Protein AF-A0A346P9I9-F1 (afdb_monomer_lite)

Radius of gyration: 22.15 Å; chains: 1; bounding box: 61×41×58 Å

Structure (mmCIF, N/CA/C/O backbone):
data_AF-A0A346P9I9-F1
#
_entry.id   AF-A0A346P9I9-F1
#
loop_
_atom_site.group_PDB
_atom_site.id
_atom_site.type_symbol
_atom_site.label_atom_id
_atom_site.label_alt_id
_atom_site.label_comp_id
_atom_site.label_asym_id
_atom_site.label_entity_id
_atom_site.label_seq_id
_atom_site.pdbx_PDB_ins_code
_atom_site.Cartn_x
_atom_site.Cartn_y
_atom_site.Cartn_z
_atom_site.occupancy
_atom_site.B_iso_or_equiv
_atom_site.auth_seq_id
_atom_site.auth_comp_id
_atom_site.auth_asym_id
_atom_site.auth_atom_id
_atom_site.pdbx_PDB_model_num
ATOM 1 N N . MET A 1 1 ? -14.472 14.659 -18.307 1.00 37.75 1 MET A N 1
ATOM 2 C CA . MET A 1 1 ? -13.579 13.753 -17.566 1.00 37.75 1 MET A CA 1
ATOM 3 C C . MET A 1 1 ? -12.983 12.829 -18.606 1.00 37.75 1 MET A C 1
ATOM 5 O O . MET A 1 1 ? -13.751 12.254 -19.368 1.00 37.75 1 MET A O 1
ATOM 9 N N . SER A 1 2 ? -11.662 12.834 -18.764 1.00 41.06 2 SER A N 1
ATOM 10 C CA . SER A 1 2 ? -10.980 11.912 -19.677 1.00 41.06 2 SER A CA 1
ATOM 11 C C . SER A 1 2 ? -11.145 10.500 -19.122 1.00 41.06 2 SER A C 1
ATOM 13 O O . SER A 1 2 ? -11.047 10.337 -17.909 1.00 41.06 2 SER A O 1
ATOM 15 N N . GLN A 1 3 ? -11.448 9.513 -19.968 1.00 47.84 3 GLN A N 1
ATOM 16 C CA . GLN A 1 3 ? -11.414 8.117 -19.529 1.00 47.84 3 GLN A CA 1
ATOM 17 C C . GLN A 1 3 ? -10.015 7.809 -18.969 1.00 47.84 3 GLN A C 1
ATOM 19 O O . GLN A 1 3 ? -9.039 8.320 -19.538 1.00 47.84 3 GLN A O 1
ATOM 24 N N . PRO A 1 4 ? -9.909 7.036 -17.873 1.00 58.69 4 PRO A N 1
ATOM 25 C CA . PRO A 1 4 ? -8.618 6.529 -17.432 1.00 58.69 4 PRO A CA 1
ATOM 26 C C . PRO A 1 4 ? -7.942 5.791 -18.602 1.00 58.69 4 PRO A C 1
ATOM 28 O O . PRO A 1 4 ? -8.634 5.226 -19.459 1.00 58.69 4 PRO A O 1
ATOM 31 N N . PRO A 1 5 ? -6.609 5.894 -18.733 1.00 69.62 5 PRO A N 1
ATOM 32 C CA . PRO A 1 5 ? -5.894 5.217 -19.803 1.00 69.62 5 PRO A CA 1
ATOM 33 C C . PRO A 1 5 ? -6.099 3.704 -19.675 1.00 69.62 5 PRO A C 1
ATOM 35 O O . PRO A 1 5 ? -5.925 3.156 -18.601 1.00 69.62 5 PRO A O 1
ATOM 38 N N . ASP A 1 6 ? -6.462 3.041 -20.772 1.00 85.81 6 ASP A N 1
ATOM 39 C CA . ASP A 1 6 ? -6.568 1.580 -20.824 1.00 85.81 6 ASP A CA 1
ATOM 40 C C . ASP A 1 6 ? -5.186 0.946 -20.557 1.00 85.81 6 ASP A C 1
ATOM 42 O O . ASP A 1 6 ? -4.255 1.242 -21.323 1.00 85.81 6 ASP A O 1
ATOM 46 N N . PRO A 1 7 ? -5.017 0.111 -19.510 1.00 90.19 7 PRO A N 1
ATOM 47 C CA . PRO A 1 7 ? -3.730 -0.495 -19.183 1.00 90.19 7 PRO A CA 1
ATOM 48 C C . PRO A 1 7 ? -3.155 -1.302 -20.355 1.00 90.19 7 PRO A C 1
ATOM 50 O O . PRO A 1 7 ? -1.953 -1.219 -20.614 1.00 90.19 7 PRO A O 1
ATOM 53 N N . GLU A 1 8 ? -3.992 -1.990 -21.140 1.00 93.50 8 GLU A N 1
ATOM 54 C CA . GLU A 1 8 ? -3.548 -2.831 -22.266 1.00 93.50 8 GLU A CA 1
ATOM 55 C C . GLU A 1 8 ? -2.766 -2.041 -23.319 1.00 93.50 8 GLU A C 1
ATOM 57 O O . GLU A 1 8 ? -1.815 -2.538 -23.927 1.00 93.50 8 GLU A O 1
ATOM 62 N N . ARG A 1 9 ? -3.084 -0.753 -23.475 1.00 93.19 9 ARG A N 1
ATOM 63 C CA . ARG A 1 9 ? -2.376 0.133 -24.400 1.00 93.19 9 ARG A CA 1
ATOM 64 C C . ARG A 1 9 ? -0.880 0.224 -24.092 1.00 93.19 9 ARG A C 1
ATOM 66 O O . ARG A 1 9 ? -0.085 0.429 -25.010 1.00 93.19 9 ARG A O 1
ATOM 73 N N . TYR A 1 10 ? -0.477 0.117 -22.827 1.00 94.81 10 TYR A N 1
ATOM 74 C CA . TYR A 1 10 ? 0.939 0.141 -22.462 1.00 94.81 10 TYR A CA 1
ATOM 75 C C . TYR A 1 10 ? 1.663 -1.130 -22.911 1.00 94.81 10 TYR A C 1
ATOM 77 O O . TYR A 1 10 ? 2.786 -1.024 -23.404 1.00 94.81 10 TYR A O 1
ATOM 85 N N . LEU A 1 11 ? 1.011 -2.295 -22.829 1.00 96.06 11 LEU A N 1
ATOM 86 C CA . LEU A 1 11 ? 1.558 -3.556 -23.339 1.00 96.06 11 LEU A CA 1
ATOM 87 C C . LEU A 1 11 ? 1.647 -3.537 -24.872 1.00 96.06 11 LEU A C 1
ATOM 89 O O . LEU A 1 11 ? 2.684 -3.870 -25.434 1.00 96.06 11 LEU A O 1
ATOM 93 N N . GLU A 1 12 ? 0.627 -3.021 -25.562 1.00 96.19 12 GLU A N 1
ATOM 94 C CA . GLU A 1 12 ? 0.661 -2.866 -27.026 1.00 96.19 12 GLU A CA 1
ATOM 95 C C . GLU A 1 12 ? 1.773 -1.924 -27.519 1.00 96.19 12 GLU A C 1
ATOM 97 O O . GLU A 1 12 ? 2.272 -2.054 -28.642 1.00 96.19 12 GLU A O 1
ATOM 102 N N . LEU A 1 13 ? 2.108 -0.899 -26.730 1.00 95.81 13 LEU A N 1
ATOM 103 C CA . LEU A 1 13 ? 3.233 -0.012 -27.019 1.00 95.81 13 LEU A CA 1
ATOM 104 C C . LEU A 1 13 ? 4.564 -0.698 -26.722 1.00 95.81 13 LEU A C 1
ATOM 106 O O . LEU A 1 13 ? 5.515 -0.490 -27.473 1.00 95.81 13 LEU A O 1
ATOM 110 N N . PHE A 1 14 ? 4.615 -1.513 -25.669 1.00 96.75 14 PHE A N 1
ATOM 111 C CA . PHE A 1 14 ? 5.796 -2.285 -25.309 1.00 96.75 14 PHE A CA 1
ATOM 112 C C . PHE A 1 14 ? 6.152 -3.286 -26.413 1.00 96.75 14 PHE A C 1
ATOM 114 O O . PHE A 1 14 ? 7.302 -3.344 -26.832 1.00 96.75 14 PHE A O 1
ATOM 121 N N . ASP A 1 15 ? 5.155 -3.970 -26.977 1.00 96.88 15 ASP A N 1
ATOM 122 C CA . ASP A 1 15 ? 5.324 -4.969 -28.044 1.00 96.88 15 ASP A CA 1
ATOM 123 C C . ASP A 1 15 ? 5.904 -4.387 -29.358 1.00 96.88 15 ASP A C 1
ATOM 125 O O . ASP A 1 15 ? 6.242 -5.128 -30.283 1.00 96.88 15 ASP A O 1
ATOM 129 N N . LYS A 1 16 ? 6.022 -3.056 -29.471 1.00 96.94 16 LYS A N 1
ATOM 130 C CA . LYS A 1 16 ? 6.620 -2.356 -30.626 1.00 96.94 16 LYS A CA 1
ATOM 131 C C . LYS A 1 16 ? 8.089 -1.986 -30.421 1.00 96.94 16 LYS A C 1
ATOM 133 O O . LYS A 1 16 ? 8.690 -1.444 -31.349 1.00 96.94 16 LYS A O 1
ATOM 138 N N . LEU A 1 17 ? 8.632 -2.209 -29.228 1.00 95.25 17 LEU A N 1
ATOM 139 C CA . LEU A 1 17 ? 9.988 -1.823 -28.857 1.00 95.25 17 LEU A CA 1
ATOM 140 C C . LEU A 1 17 ? 11.020 -2.841 -29.343 1.00 95.25 17 LEU A C 1
ATOM 142 O O . LEU A 1 17 ? 10.798 -4.050 -29.296 1.00 95.25 17 LEU A O 1
ATOM 146 N N . ASP A 1 18 ? 12.186 -2.347 -29.749 1.00 94.62 18 ASP A N 1
ATOM 147 C CA . ASP A 1 18 ? 13.365 -3.170 -29.988 1.00 94.62 18 ASP A CA 1
ATOM 148 C C . ASP A 1 18 ? 14.157 -3.330 -28.683 1.00 94.62 18 ASP A C 1
ATOM 150 O O . ASP A 1 18 ? 14.964 -2.478 -28.307 1.00 94.62 18 ASP A O 1
ATOM 154 N N . LEU A 1 19 ? 13.955 -4.446 -27.976 1.00 92.38 19 LEU A N 1
ATOM 155 C CA . LEU A 1 19 ? 14.623 -4.701 -26.695 1.00 92.38 19 LEU A CA 1
ATOM 156 C C . LEU A 1 19 ? 16.142 -4.911 -26.809 1.00 92.38 19 LEU A C 1
ATOM 158 O O . LEU A 1 19 ? 16.810 -4.999 -25.770 1.00 92.38 19 LEU A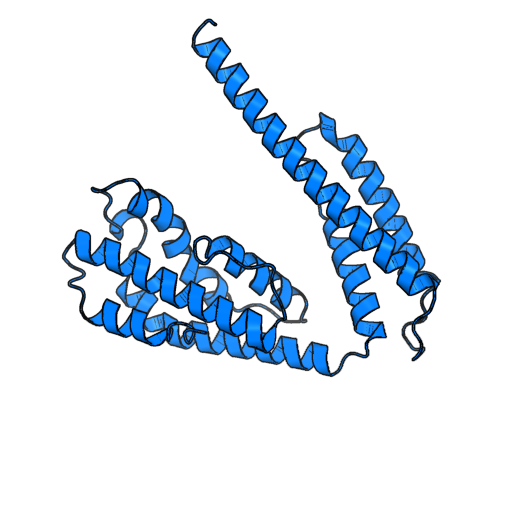 O 1
ATOM 162 N N . ASP A 1 20 ? 16.723 -4.949 -28.013 1.00 91.56 20 ASP A N 1
ATOM 163 C CA . ASP A 1 20 ? 18.174 -4.880 -28.210 1.00 91.56 20 ASP A CA 1
ATOM 164 C C . ASP A 1 20 ? 18.719 -3.448 -28.153 1.00 91.56 20 ASP A C 1
ATOM 166 O O . ASP A 1 20 ? 19.886 -3.246 -27.786 1.00 91.56 20 ASP A O 1
ATOM 170 N N . ASN A 1 21 ? 17.866 -2.439 -28.331 1.00 92.81 21 ASN A N 1
ATOM 171 C CA . ASN A 1 21 ? 18.198 -1.033 -28.139 1.00 92.81 21 ASN A CA 1
ATOM 172 C C . ASN A 1 21 ? 18.016 -0.594 -26.667 1.00 92.81 21 ASN A C 1
ATOM 174 O O . ASN A 1 21 ? 17.006 -0.862 -26.021 1.00 92.81 21 ASN A O 1
ATOM 178 N N . ILE A 1 22 ? 19.020 0.097 -26.115 1.00 91.50 22 ILE A N 1
ATOM 179 C CA . ILE A 1 22 ? 19.005 0.610 -24.735 1.00 91.50 22 ILE A CA 1
ATOM 180 C C . ILE A 1 22 ? 17.905 1.653 -24.488 1.00 91.50 22 ILE A C 1
ATOM 182 O O . ILE A 1 22 ? 17.293 1.650 -23.423 1.00 91.50 22 ILE A O 1
ATOM 186 N N . GLU A 1 23 ? 17.646 2.536 -25.451 1.00 91.81 23 GLU A N 1
ATOM 187 C CA . GLU A 1 23 ? 16.624 3.582 -25.346 1.00 91.81 23 GLU A CA 1
ATOM 188 C C . GLU A 1 23 ? 15.231 2.952 -25.291 1.00 91.81 23 GLU A C 1
ATOM 190 O O . GLU A 1 23 ? 14.441 3.269 -24.402 1.00 91.81 23 GLU A O 1
ATOM 195 N N . ASP A 1 24 ? 14.982 1.973 -26.158 1.00 93.69 24 ASP A N 1
ATOM 196 C CA . ASP A 1 24 ? 13.738 1.210 -26.190 1.00 93.69 24 ASP A CA 1
ATOM 197 C C . ASP A 1 24 ? 13.553 0.388 -24.909 1.00 93.69 24 ASP A C 1
ATOM 199 O O . ASP A 1 24 ? 12.465 0.401 -24.342 1.00 93.69 24 ASP A O 1
ATOM 203 N N . ARG A 1 25 ? 14.607 -0.223 -24.347 1.00 93.19 25 ARG A N 1
ATOM 204 C CA . ARG A 1 25 ? 14.521 -0.865 -23.018 1.00 93.19 25 ARG A CA 1
ATOM 205 C C . ARG A 1 25 ? 14.121 0.116 -21.916 1.00 93.19 25 ARG A C 1
ATOM 207 O O . ARG A 1 25 ? 13.294 -0.223 -21.071 1.00 93.19 25 ARG A O 1
ATOM 214 N N . ARG A 1 26 ? 14.685 1.330 -21.910 1.00 92.69 26 ARG A N 1
ATOM 215 C CA . ARG A 1 26 ? 14.321 2.377 -20.935 1.00 92.69 26 ARG A CA 1
ATOM 216 C C . ARG A 1 26 ? 12.853 2.777 -21.084 1.00 92.69 26 ARG A C 1
ATOM 218 O O . ARG A 1 26 ? 12.149 2.883 -20.082 1.00 92.69 26 ARG A O 1
ATOM 225 N N . ILE A 1 27 ? 12.373 2.940 -22.318 1.00 93.06 27 ILE A N 1
ATOM 226 C CA . ILE A 1 27 ? 10.950 3.180 -22.600 1.00 93.06 27 ILE A CA 1
ATOM 227 C C . ILE A 1 27 ? 10.103 1.995 -22.115 1.00 93.06 27 ILE A C 1
ATOM 229 O O . ILE A 1 27 ? 9.073 2.208 -21.479 1.00 93.06 27 ILE A O 1
ATOM 233 N N . GLY A 1 28 ? 10.561 0.762 -22.337 1.00 93.31 28 GLY A N 1
ATOM 234 C CA . GLY A 1 28 ? 9.894 -0.462 -21.899 1.00 93.31 28 GLY A CA 1
ATOM 235 C C . GLY A 1 28 ? 9.666 -0.511 -20.389 1.00 93.31 28 GLY A C 1
ATOM 236 O O . GLY A 1 28 ? 8.552 -0.800 -19.956 1.00 93.31 28 GLY A O 1
ATOM 237 N N . VAL A 1 29 ? 10.666 -0.123 -19.589 1.00 92.94 29 VAL A N 1
ATOM 238 C CA . VAL A 1 29 ? 10.521 0.014 -18.125 1.00 92.94 29 VAL A CA 1
ATOM 239 C C . VAL A 1 29 ? 9.393 0.986 -17.772 1.00 92.94 29 VAL A C 1
ATOM 241 O O . VAL A 1 29 ? 8.558 0.680 -16.921 1.00 92.94 29 VAL A O 1
ATOM 244 N N . HIS A 1 30 ? 9.332 2.148 -18.430 1.00 91.44 30 HIS A N 1
ATOM 245 C CA . HIS A 1 30 ? 8.274 3.128 -18.177 1.00 91.44 30 HIS A CA 1
ATOM 246 C C . HIS A 1 30 ? 6.887 2.620 -18.584 1.00 91.44 30 HIS A C 1
ATOM 248 O O . HIS A 1 30 ? 5.929 2.850 -17.850 1.00 91.44 30 HIS A O 1
ATOM 254 N N . LEU A 1 31 ? 6.767 1.927 -19.720 1.00 94.12 31 LEU A N 1
ATOM 255 C CA . LEU A 1 31 ? 5.494 1.370 -20.183 1.00 94.12 31 LEU A CA 1
ATOM 256 C C . LEU A 1 31 ? 4.969 0.294 -19.231 1.00 94.12 31 LEU A C 1
ATOM 258 O O . LEU A 1 31 ? 3.821 0.389 -18.805 1.00 94.12 31 LEU A O 1
ATOM 262 N N . LEU A 1 32 ? 5.807 -0.667 -18.837 1.00 94.50 32 LEU A N 1
ATOM 263 C CA . LEU A 1 32 ? 5.405 -1.707 -17.887 1.00 94.50 32 LEU A CA 1
ATOM 264 C C . LEU A 1 32 ? 5.051 -1.110 -16.526 1.00 94.50 32 LEU A C 1
ATOM 266 O O . LEU A 1 32 ? 4.019 -1.443 -15.955 1.00 94.50 32 LEU A O 1
ATOM 270 N N . ARG A 1 33 ? 5.841 -0.155 -16.028 1.00 91.75 33 ARG A N 1
ATOM 271 C CA . ARG A 1 33 ? 5.510 0.546 -14.783 1.00 91.75 33 ARG A CA 1
ATOM 272 C C . ARG A 1 33 ? 4.149 1.240 -14.865 1.00 91.75 33 ARG A C 1
ATOM 274 O O . ARG A 1 33 ? 3.360 1.124 -13.936 1.00 91.75 33 ARG A O 1
ATOM 281 N N . ASN A 1 34 ? 3.861 1.924 -15.972 1.00 90.81 34 ASN A N 1
ATOM 282 C CA . ASN A 1 34 ? 2.569 2.579 -16.169 1.00 90.81 34 ASN A CA 1
ATOM 283 C C . ASN A 1 34 ? 1.416 1.571 -16.264 1.00 90.81 34 ASN A C 1
ATOM 285 O O . ASN A 1 34 ? 0.344 1.860 -15.739 1.00 90.81 34 ASN A O 1
ATOM 289 N N . TYR A 1 35 ? 1.631 0.397 -16.869 1.00 94.00 35 TYR A N 1
ATOM 290 C CA . TYR A 1 35 ? 0.664 -0.704 -16.851 1.00 94.00 35 TYR A CA 1
ATOM 291 C C . TYR A 1 35 ? 0.311 -1.099 -15.412 1.00 94.00 35 TYR A C 1
ATOM 293 O O . TYR A 1 35 ? -0.847 -0.973 -15.017 1.00 94.00 35 TYR A O 1
ATOM 301 N N . PHE A 1 36 ? 1.306 -1.486 -14.604 1.00 92.56 36 PHE A N 1
ATOM 302 C CA . PHE A 1 36 ? 1.077 -1.922 -13.221 1.00 92.56 36 PHE A CA 1
ATOM 303 C C . PHE A 1 36 ? 0.426 -0.819 -12.377 1.00 92.56 36 PHE A C 1
ATOM 305 O O . PHE A 1 36 ? -0.535 -1.077 -11.656 1.00 92.56 36 PHE A O 1
ATOM 312 N N . SER A 1 37 ? 0.894 0.425 -12.511 1.00 90.12 37 SER A N 1
ATOM 313 C CA . SER A 1 37 ? 0.313 1.572 -11.809 1.00 90.12 37 SER A CA 1
ATOM 314 C C . SER A 1 37 ? -1.143 1.828 -12.189 1.00 90.12 37 SER A C 1
ATOM 316 O O . SER A 1 37 ? -1.937 2.173 -11.318 1.00 90.12 37 SER A O 1
ATOM 318 N N . THR A 1 38 ? -1.499 1.658 -13.464 1.00 89.88 38 THR A N 1
ATOM 319 C CA . THR A 1 38 ? -2.878 1.833 -13.940 1.00 89.88 38 THR A CA 1
ATOM 320 C C . THR A 1 38 ? -3.780 0.735 -13.391 1.00 89.88 38 THR A C 1
ATOM 322 O O . THR A 1 38 ? -4.806 1.048 -12.800 1.00 89.88 38 THR A O 1
ATOM 325 N N . VAL A 1 39 ? -3.353 -0.531 -13.471 1.00 91.38 39 VAL A N 1
ATOM 326 C CA . VAL A 1 39 ? -4.107 -1.667 -12.912 1.00 91.38 39 VAL A CA 1
ATOM 327 C C . VAL A 1 39 ? -4.364 -1.484 -11.414 1.00 91.38 39 VAL A C 1
ATOM 329 O O . VAL A 1 39 ? -5.485 -1.680 -10.954 1.00 91.38 39 VAL A O 1
ATOM 332 N N . LEU A 1 40 ? -3.353 -1.074 -10.641 1.00 89.44 40 LEU A N 1
ATOM 333 C CA . LEU A 1 40 ? -3.522 -0.847 -9.203 1.00 89.44 40 LEU A CA 1
ATOM 334 C C . LEU A 1 40 ? -4.460 0.319 -8.898 1.00 89.44 40 LEU A C 1
ATOM 336 O O . LEU A 1 40 ? -5.220 0.237 -7.936 1.00 89.44 40 LEU A O 1
ATOM 340 N N . THR A 1 41 ? -4.422 1.388 -9.696 1.00 85.56 41 THR A N 1
ATOM 341 C CA . THR A 1 41 ? -5.375 2.495 -9.570 1.00 85.56 41 THR A CA 1
ATOM 342 C C . THR A 1 41 ? -6.800 2.027 -9.856 1.00 85.56 41 THR A C 1
ATOM 344 O O . THR A 1 41 ? -7.673 2.283 -9.030 1.00 85.56 41 THR A O 1
ATOM 347 N N . ASP A 1 42 ? -7.024 1.301 -10.953 1.00 86.75 42 ASP A N 1
ATOM 348 C CA . ASP A 1 42 ? -8.351 0.803 -11.333 1.00 86.75 42 ASP A CA 1
ATOM 349 C C . ASP A 1 42 ? -8.920 -0.117 -10.240 1.00 86.75 42 ASP A C 1
ATOM 351 O O . ASP A 1 42 ? -10.030 0.087 -9.747 1.00 86.75 42 ASP A O 1
ATOM 355 N N . VAL A 1 43 ? -8.117 -1.077 -9.769 1.00 86.50 43 VAL A N 1
ATOM 356 C CA . VAL A 1 43 ? -8.499 -1.993 -8.683 1.00 86.50 43 VAL A CA 1
ATOM 357 C C . VAL A 1 43 ? -8.793 -1.240 -7.383 1.00 86.50 43 VAL A C 1
ATOM 359 O O . VAL A 1 43 ? -9.762 -1.557 -6.684 1.00 86.50 43 VAL A O 1
ATOM 362 N N . ALA A 1 44 ? -7.976 -0.242 -7.043 1.00 82.12 44 ALA A N 1
ATOM 363 C CA . ALA A 1 44 ? -8.179 0.556 -5.844 1.00 82.12 44 ALA A CA 1
ATOM 364 C C . ALA A 1 44 ? -9.497 1.343 -5.901 1.00 82.12 44 ALA A C 1
ATOM 366 O O . ALA A 1 44 ? -10.289 1.272 -4.959 1.00 82.12 44 ALA A O 1
ATOM 367 N N . GLU A 1 45 ? -9.747 2.051 -7.005 1.00 79.31 45 GLU A N 1
ATOM 368 C CA . GLU A 1 45 ? -10.943 2.877 -7.193 1.00 79.31 45 GLU A CA 1
ATOM 369 C C . GLU A 1 45 ? -12.231 2.046 -7.236 1.00 79.31 45 GLU A C 1
ATOM 371 O O . GLU A 1 45 ? -13.226 2.440 -6.623 1.00 79.31 45 GLU A O 1
ATOM 376 N N . GLU A 1 46 ? -12.218 0.895 -7.915 1.00 78.31 46 GLU A N 1
ATOM 377 C CA . GLU A 1 46 ? -13.415 0.072 -8.103 1.00 78.31 46 GLU A CA 1
ATOM 378 C C . GLU A 1 46 ? -13.740 -0.819 -6.899 1.00 78.31 46 GLU A C 1
ATOM 380 O O . GLU A 1 46 ? -14.911 -0.947 -6.535 1.00 78.31 46 GLU A O 1
ATOM 385 N N . LYS A 1 47 ? -12.728 -1.444 -6.278 1.00 74.69 47 LYS A N 1
ATOM 386 C CA . LYS A 1 47 ? -12.947 -2.562 -5.339 1.00 74.69 47 LYS A CA 1
ATOM 387 C C . LYS A 1 47 ? -12.433 -2.325 -3.922 1.00 74.69 47 LYS A C 1
ATOM 389 O O . LYS A 1 47 ? -12.933 -2.950 -2.987 1.00 74.69 47 LYS A O 1
ATOM 394 N N . LEU A 1 48 ? -11.451 -1.443 -3.731 1.00 73.12 48 LEU A N 1
ATOM 395 C CA . LEU A 1 48 ? -10.807 -1.236 -2.421 1.00 73.12 48 LEU A CA 1
ATOM 396 C C . LEU A 1 48 ? -11.208 0.084 -1.741 1.00 73.12 48 LEU A C 1
ATOM 398 O O . LEU A 1 48 ? -10.897 0.291 -0.564 1.00 73.12 48 LEU A O 1
ATOM 402 N N . GLY A 1 49 ? -11.937 0.946 -2.455 1.00 67.81 49 GLY A N 1
ATOM 403 C CA . GLY A 1 49 ? -12.380 2.259 -1.993 1.00 67.81 49 GLY A CA 1
ATOM 404 C C . GLY A 1 49 ? -11.328 3.355 -2.196 1.00 67.81 49 GLY A C 1
ATOM 405 O O . GLY A 1 49 ? -10.176 3.092 -2.521 1.00 67.81 49 GLY A O 1
ATOM 406 N N . SER A 1 50 ? -11.736 4.615 -1.993 1.00 58.03 50 SER A N 1
ATOM 407 C CA . SER A 1 50 ? -10.906 5.807 -2.234 1.00 58.03 50 SER A CA 1
ATOM 408 C C . SER A 1 50 ? -9.567 5.749 -1.486 1.00 58.03 50 SER A C 1
ATOM 410 O O . SER A 1 50 ? -9.490 6.133 -0.317 1.00 58.03 50 SER A O 1
ATOM 412 N N . MET A 1 51 ? -8.498 5.354 -2.174 1.00 59.00 51 MET A N 1
ATOM 413 C CA . MET A 1 51 ? -7.132 5.603 -1.723 1.00 59.00 51 MET A CA 1
ATOM 414 C C . MET A 1 51 ? -6.799 7.071 -1.996 1.00 59.00 51 MET A C 1
ATOM 416 O O . MET A 1 51 ? -7.100 7.601 -3.065 1.00 59.00 51 MET A O 1
ATOM 420 N N . THR A 1 52 ? -6.242 7.763 -1.004 1.00 47.78 52 THR A N 1
ATOM 421 C CA . THR A 1 52 ? -5.836 9.170 -1.110 1.00 47.78 52 THR A CA 1
ATOM 422 C C . THR A 1 52 ? -4.987 9.343 -2.368 1.00 47.78 52 THR A C 1
ATOM 424 O O . THR A 1 52 ? -3.960 8.683 -2.468 1.00 47.78 52 THR A O 1
ATOM 427 N N . SER A 1 53 ? -5.461 10.161 -3.321 1.00 47.69 53 SER A N 1
ATOM 428 C CA . SER A 1 53 ? -4.975 10.300 -4.708 1.00 47.69 53 SER A CA 1
ATOM 429 C C . SER A 1 53 ? -3.556 9.776 -4.916 1.00 47.69 53 SER A C 1
ATOM 431 O O . SER A 1 53 ? -2.581 10.510 -4.713 1.00 47.69 53 SER A O 1
ATOM 433 N N . ILE A 1 54 ? -3.428 8.498 -5.274 1.00 49.16 54 ILE A N 1
ATOM 434 C CA . ILE A 1 54 ? -2.095 7.939 -5.409 1.00 49.16 54 ILE A CA 1
ATOM 435 C C . ILE A 1 54 ? -1.511 8.509 -6.689 1.00 49.16 54 ILE A C 1
ATOM 437 O O . ILE A 1 54 ? -2.027 8.291 -7.785 1.00 49.16 54 ILE A O 1
ATOM 441 N N . ASN A 1 55 ? -0.458 9.303 -6.535 1.00 54.50 55 ASN A N 1
ATOM 442 C CA . ASN A 1 55 ? 0.273 9.813 -7.670 1.00 54.50 55 ASN A CA 1
ATOM 443 C C . ASN A 1 55 ? 0.849 8.598 -8.419 1.00 54.50 55 ASN A C 1
ATOM 445 O O . ASN A 1 55 ? 1.596 7.816 -7.829 1.00 54.50 55 ASN A O 1
ATOM 449 N N . GLN A 1 56 ? 0.513 8.439 -9.704 1.00 57.62 56 GLN A N 1
ATOM 450 C CA . GLN A 1 56 ? 0.968 7.328 -10.567 1.00 57.62 56 GLN A CA 1
ATOM 451 C C . GLN A 1 56 ? 2.509 7.223 -10.646 1.00 57.62 56 GLN A C 1
ATOM 453 O O . GLN A 1 56 ? 3.073 6.265 -11.171 1.00 57.62 56 GLN A O 1
ATOM 458 N N . ASP A 1 57 ? 3.212 8.208 -10.086 1.00 60.41 57 ASP A N 1
ATOM 459 C CA . ASP A 1 57 ? 4.657 8.258 -9.959 1.00 60.41 57 ASP A CA 1
ATOM 460 C C . ASP A 1 57 ? 5.266 7.331 -8.888 1.00 60.41 57 ASP A C 1
ATOM 462 O O . ASP A 1 57 ? 6.496 7.198 -8.845 1.00 60.41 57 ASP A O 1
ATOM 466 N N . TYR A 1 58 ? 4.472 6.642 -8.068 1.00 75.00 58 TYR A N 1
ATOM 467 C CA . TYR A 1 58 ? 4.996 5.789 -6.994 1.00 75.00 58 TYR A CA 1
ATOM 468 C C . TYR A 1 58 ? 4.344 4.402 -6.981 1.00 75.00 58 TYR A C 1
ATOM 470 O O . TYR A 1 58 ? 3.591 4.067 -6.074 1.00 75.00 58 TYR A O 1
ATOM 478 N N . LEU A 1 59 ? 4.687 3.574 -7.978 1.00 83.00 59 LEU A N 1
ATOM 479 C CA . LEU A 1 59 ? 4.255 2.169 -8.066 1.00 83.00 59 LEU A CA 1
ATOM 480 C C . LEU A 1 59 ? 4.503 1.384 -6.763 1.00 83.00 59 LEU A C 1
ATOM 482 O O . LEU A 1 59 ? 3.648 0.616 -6.343 1.00 83.00 59 LEU A O 1
ATOM 486 N N . ASP A 1 60 ? 5.640 1.613 -6.102 1.00 84.19 60 ASP A N 1
ATOM 487 C CA . ASP A 1 60 ? 5.966 0.999 -4.806 1.00 84.19 60 ASP A CA 1
ATOM 488 C C . ASP A 1 60 ? 4.944 1.353 -3.716 1.00 84.19 60 ASP A C 1
ATOM 490 O O . ASP A 1 60 ? 4.431 0.495 -3.002 1.00 84.19 60 ASP A O 1
ATOM 494 N N . GLU A 1 61 ? 4.576 2.630 -3.637 1.00 81.06 61 GLU A N 1
ATOM 495 C CA . GLU A 1 61 ? 3.609 3.109 -2.660 1.00 81.06 61 GLU A CA 1
ATOM 496 C C . GLU A 1 61 ? 2.189 2.622 -2.977 1.00 81.06 61 GLU A C 1
ATOM 498 O O . GLU A 1 61 ? 1.473 2.217 -2.059 1.00 81.06 61 GLU A O 1
ATOM 503 N N . GLN A 1 62 ? 1.804 2.597 -4.262 1.00 82.75 62 GLN A N 1
ATOM 504 C CA . GLN A 1 62 ? 0.548 1.992 -4.725 1.00 82.75 62 GLN A CA 1
ATOM 505 C C . GLN A 1 62 ? 0.464 0.528 -4.309 1.00 82.75 62 GLN A C 1
ATOM 507 O O . GLN A 1 62 ? -0.523 0.104 -3.704 1.00 82.75 62 GLN A O 1
ATOM 512 N N . TRP A 1 63 ? 1.520 -0.230 -4.600 1.00 87.50 63 TRP A N 1
ATOM 513 C CA . TRP A 1 63 ? 1.575 -1.647 -4.291 1.00 87.50 63 TRP A CA 1
ATOM 514 C C . TRP A 1 63 ? 1.494 -1.896 -2.788 1.00 87.50 63 TRP A C 1
ATOM 516 O O . TRP A 1 63 ? 0.677 -2.698 -2.345 1.00 87.50 63 TRP A O 1
ATOM 526 N N . ARG A 1 64 ? 2.250 -1.141 -1.981 1.00 83.56 64 ARG A N 1
ATOM 527 C CA . ARG A 1 64 ? 2.206 -1.226 -0.515 1.00 83.56 64 ARG A CA 1
ATOM 528 C C . ARG A 1 64 ? 0.801 -0.982 0.045 1.00 83.56 64 ARG A C 1
ATOM 530 O O . ARG A 1 64 ? 0.376 -1.706 0.943 1.00 83.56 64 ARG A O 1
ATOM 537 N N . GLN A 1 65 ? 0.076 0.011 -0.473 1.00 81.38 65 GLN A N 1
ATOM 538 C CA . GLN A 1 65 ? -1.286 0.315 -0.017 1.00 81.38 65 GLN A CA 1
ATOM 539 C C . GLN A 1 65 ? -2.283 -0.792 -0.379 1.00 81.38 65 GLN A C 1
ATOM 541 O O . GLN A 1 65 ? -3.065 -1.212 0.475 1.00 81.38 65 GLN A O 1
ATOM 546 N N . VAL A 1 66 ? -2.242 -1.288 -1.619 1.00 85.38 66 VAL A N 1
ATOM 547 C CA . VAL A 1 66 ? -3.097 -2.396 -2.080 1.00 85.38 66 VAL A CA 1
ATOM 548 C C . VAL A 1 66 ? -2.794 -3.673 -1.295 1.00 85.38 66 VAL A C 1
ATOM 550 O O . VAL A 1 66 ? -3.705 -4.308 -0.762 1.00 85.38 66 VAL A O 1
ATOM 553 N N . ARG A 1 67 ? -1.512 -3.996 -1.117 1.00 85.50 67 ARG A N 1
ATOM 554 C CA . ARG A 1 67 ? -1.050 -5.149 -0.341 1.00 85.50 67 ARG A CA 1
ATOM 555 C C . ARG A 1 67 ? -1.559 -5.125 1.098 1.00 85.50 67 ARG A C 1
ATOM 557 O O . ARG A 1 67 ? -2.095 -6.126 1.558 1.00 85.50 67 ARG A O 1
ATOM 564 N N . ALA A 1 68 ? -1.484 -3.982 1.780 1.00 79.69 68 ALA A N 1
ATOM 565 C CA . ALA A 1 68 ? -1.985 -3.852 3.150 1.00 79.69 68 ALA A CA 1
ATOM 566 C C . ALA A 1 68 ? -3.489 -4.183 3.270 1.00 79.69 68 ALA A C 1
ATOM 568 O O . ALA A 1 68 ? -3.945 -4.676 4.303 1.00 79.69 68 ALA A O 1
ATOM 569 N N . LYS A 1 69 ? -4.281 -3.949 2.212 1.00 79.38 69 LYS A N 1
ATOM 570 C CA . LYS A 1 69 ? -5.691 -4.372 2.167 1.00 79.38 69 LYS A CA 1
ATOM 571 C C . LYS A 1 69 ? -5.813 -5.882 2.020 1.00 79.38 69 LYS A C 1
ATOM 573 O O . LYS A 1 69 ? -6.599 -6.494 2.742 1.00 79.38 69 LYS A O 1
ATOM 578 N N . PHE A 1 70 ? -5.030 -6.485 1.135 1.00 84.50 70 PHE A N 1
ATOM 579 C CA . PHE A 1 70 ? -5.037 -7.930 0.923 1.00 84.50 70 PHE A CA 1
ATOM 580 C C . PHE A 1 70 ? -4.587 -8.714 2.158 1.00 84.50 70 PHE A C 1
ATOM 582 O O . PHE A 1 70 ? -5.229 -9.702 2.506 1.00 84.50 70 PHE A O 1
ATOM 589 N N . GLU A 1 71 ? -3.581 -8.226 2.888 1.00 81.50 71 GLU A N 1
ATOM 590 C CA . GLU A 1 71 ? -3.107 -8.826 4.147 1.00 81.50 71 GLU A CA 1
ATOM 591 C C . GLU A 1 71 ? -4.179 -8.840 5.254 1.00 81.50 71 GLU A C 1
ATOM 593 O O . GLU A 1 71 ? -4.069 -9.594 6.221 1.00 81.50 71 GLU A O 1
ATOM 598 N N . SER A 1 72 ? -5.247 -8.045 5.121 1.00 70.31 72 SER A N 1
ATOM 599 C CA . SER A 1 72 ? -6.367 -8.062 6.069 1.00 70.31 72 SER A CA 1
ATOM 600 C C . SER A 1 72 ? -7.366 -9.208 5.852 1.00 70.31 72 SER A C 1
ATOM 602 O O . SER A 1 72 ? -8.252 -9.409 6.687 1.00 70.31 72 SER A O 1
ATOM 604 N N . ILE A 1 73 ? -7.239 -9.967 4.757 1.00 71.75 73 ILE A N 1
ATOM 605 C CA . ILE A 1 73 ? -8.035 -11.170 4.496 1.00 71.75 73 ILE A CA 1
ATOM 606 C C . ILE A 1 73 ? -7.218 -12.398 4.910 1.00 71.75 73 ILE A C 1
ATOM 608 O O . ILE A 1 73 ? -6.054 -12.511 4.531 1.00 71.75 73 ILE A O 1
ATOM 612 N N . PRO A 1 74 ? -7.807 -13.367 5.632 1.00 60.00 74 PRO A N 1
ATOM 613 C CA . PRO A 1 74 ? -7.143 -14.633 5.914 1.00 60.00 74 PRO A CA 1
ATOM 614 C C . PRO A 1 74 ? -6.780 -15.379 4.618 1.00 60.00 74 PRO A C 1
ATOM 616 O O . PRO A 1 74 ? -7.658 -15.839 3.891 1.00 60.00 74 PRO A O 1
ATOM 619 N N . GLY A 1 75 ? -5.484 -15.524 4.347 1.00 66.94 75 GLY A N 1
ATOM 620 C CA . GLY A 1 75 ? -4.949 -16.191 3.160 1.00 66.94 75 GLY A CA 1
ATOM 621 C C . GLY A 1 75 ? -3.465 -15.872 2.979 1.00 66.94 75 GLY A C 1
ATOM 622 O O . GLY A 1 75 ? -2.952 -14.946 3.602 1.00 66.94 75 GLY A O 1
ATOM 623 N N . GLN A 1 76 ? -2.758 -16.655 2.165 1.00 62.84 76 GLN A N 1
ATOM 624 C CA . GLN A 1 76 ? -1.406 -16.298 1.729 1.00 62.84 76 GLN A CA 1
ATOM 625 C C . GLN A 1 76 ? -1.506 -15.513 0.423 1.00 62.84 76 GLN A C 1
ATOM 627 O O . GLN A 1 76 ? -2.231 -15.930 -0.480 1.00 62.84 76 GLN A O 1
ATOM 632 N N . ILE A 1 77 ? -0.791 -14.389 0.337 1.00 75.44 77 ILE A N 1
ATOM 633 C CA . ILE A 1 77 ? -0.556 -13.699 -0.934 1.00 75.44 77 ILE A CA 1
ATOM 634 C C . ILE A 1 77 ? 0.395 -14.593 -1.743 1.00 75.44 77 ILE A C 1
ATOM 636 O O . ILE A 1 77 ? 1.436 -14.967 -1.196 1.00 75.44 77 ILE A O 1
ATOM 640 N N . PRO A 1 78 ? 0.049 -14.985 -2.982 1.00 76.50 78 PRO A N 1
ATOM 641 C CA . PRO A 1 78 ? 0.966 -15.720 -3.847 1.00 76.50 78 PRO A CA 1
ATOM 642 C C . PRO A 1 78 ? 2.299 -14.976 -3.994 1.00 76.50 78 PRO A C 1
ATOM 644 O O . PRO A 1 78 ? 2.321 -13.758 -4.185 1.00 76.50 78 PRO A O 1
ATOM 647 N N . GLU A 1 79 ? 3.408 -15.706 -3.886 1.00 73.38 79 GLU A N 1
ATOM 648 C CA . GLU A 1 79 ? 4.765 -15.142 -3.936 1.00 73.38 79 GLU A CA 1
ATOM 649 C C . GLU A 1 79 ? 5.026 -14.474 -5.299 1.00 73.38 79 GLU A C 1
ATOM 651 O O . GLU A 1 79 ? 5.680 -13.436 -5.400 1.00 73.38 79 GLU A O 1
ATOM 656 N N . GLU A 1 80 ? 4.416 -15.021 -6.348 1.00 70.38 80 GLU A N 1
ATOM 657 C CA . GLU A 1 80 ? 4.480 -14.548 -7.725 1.00 70.38 80 GLU A CA 1
ATOM 658 C C . GLU A 1 80 ? 3.918 -13.122 -7.887 1.00 70.38 80 GLU A C 1
ATOM 660 O O . GLU A 1 80 ? 4.450 -12.323 -8.664 1.00 70.38 80 GLU A O 1
ATOM 665 N N . ILE A 1 81 ? 2.902 -12.756 -7.096 1.00 76.44 81 ILE A N 1
ATOM 666 C CA . ILE A 1 81 ? 2.320 -11.407 -7.105 1.00 76.44 81 ILE A CA 1
ATOM 667 C C . ILE A 1 81 ? 3.275 -10.394 -6.466 1.00 76.44 81 ILE A C 1
ATOM 669 O O . ILE A 1 81 ? 3.350 -9.245 -6.917 1.00 76.44 81 ILE A O 1
ATOM 673 N N . GLU A 1 82 ? 4.004 -10.801 -5.422 1.00 72.94 82 GLU A N 1
ATOM 674 C CA . GLU A 1 82 ? 4.906 -9.915 -4.681 1.00 72.94 82 GLU A CA 1
ATOM 675 C C . GLU A 1 82 ? 6.139 -9.520 -5.504 1.00 72.94 82 GLU A C 1
ATOM 677 O O . GLU A 1 82 ? 6.644 -8.403 -5.367 1.00 72.94 82 GLU A O 1
ATOM 682 N N . ILE A 1 83 ? 6.619 -10.418 -6.366 1.00 81.62 83 ILE A N 1
ATOM 683 C CA . ILE A 1 83 ? 7.923 -10.271 -7.018 1.00 81.62 83 ILE A CA 1
ATOM 684 C C . ILE A 1 83 ? 7.833 -9.481 -8.325 1.00 81.62 83 ILE A C 1
ATOM 686 O O . ILE A 1 83 ? 8.744 -8.714 -8.638 1.00 81.62 83 ILE A O 1
ATOM 690 N N . LEU A 1 84 ? 6.755 -9.632 -9.097 1.00 85.81 84 LEU A N 1
ATOM 691 C CA . LEU A 1 84 ? 6.738 -9.182 -10.491 1.00 85.81 84 LEU A CA 1
ATOM 692 C C . LEU A 1 84 ? 6.982 -7.668 -10.714 1.00 85.81 84 LEU A C 1
ATOM 694 O O . LEU A 1 84 ? 7.783 -7.327 -11.588 1.00 85.81 84 LEU A O 1
ATOM 698 N N . PRO A 1 85 ? 6.371 -6.729 -9.959 1.00 86.69 85 PRO A N 1
ATOM 699 C CA . PRO A 1 85 ? 6.621 -5.297 -10.155 1.00 86.69 85 PRO A CA 1
ATOM 700 C C . PRO A 1 85 ? 7.949 -4.814 -9.543 1.00 86.69 85 PRO A C 1
ATOM 702 O O . PRO A 1 85 ? 8.408 -3.711 -9.854 1.00 86.69 85 PRO A O 1
ATOM 705 N N . PHE A 1 86 ? 8.590 -5.612 -8.683 1.00 86.69 86 PHE A N 1
ATOM 706 C CA . PHE A 1 86 ? 9.752 -5.193 -7.896 1.00 86.69 86 PHE A CA 1
ATOM 707 C C . PHE A 1 86 ? 10.979 -4.786 -8.736 1.00 86.69 86 PHE A C 1
ATOM 709 O O . PHE A 1 86 ? 11.542 -3.718 -8.472 1.00 86.69 86 PHE A O 1
ATOM 716 N N . PRO A 1 87 ? 11.373 -5.519 -9.799 1.00 87.12 87 PRO A N 1
ATOM 717 C CA . PRO A 1 87 ? 12.477 -5.098 -10.662 1.00 87.12 87 PRO A CA 1
ATOM 718 C C . PRO A 1 87 ? 12.231 -3.732 -11.325 1.00 87.12 87 PRO A C 1
ATOM 720 O O . PRO A 1 87 ? 13.154 -2.933 -11.483 1.00 87.12 87 PRO A O 1
ATOM 723 N N . LEU A 1 88 ? 10.976 -3.416 -11.669 1.00 88.25 88 LEU A N 1
ATOM 724 C CA . LEU A 1 88 ? 10.604 -2.125 -12.262 1.00 88.25 88 LEU A CA 1
ATOM 725 C C . LEU A 1 88 ? 10.678 -0.981 -11.245 1.00 88.25 88 LEU A C 1
ATOM 727 O O . LEU A 1 88 ? 11.035 0.145 -11.603 1.00 88.25 88 LEU A O 1
ATOM 731 N N . ILE A 1 89 ? 10.350 -1.265 -9.981 1.00 85.19 89 ILE A N 1
ATOM 732 C CA . ILE A 1 89 ? 10.476 -0.314 -8.872 1.00 85.19 89 ILE A CA 1
ATOM 733 C C . ILE A 1 89 ? 11.950 0.061 -8.668 1.00 85.19 89 ILE A C 1
ATOM 735 O O . ILE A 1 89 ? 12.267 1.251 -8.589 1.00 85.19 89 ILE A O 1
ATOM 739 N N . GLN A 1 90 ? 12.854 -0.924 -8.656 1.00 84.50 90 GLN A N 1
ATOM 740 C CA . GLN A 1 90 ? 14.294 -0.694 -8.476 1.00 84.50 90 GLN A CA 1
ATOM 741 C C . GLN A 1 90 ? 14.913 0.081 -9.647 1.00 84.50 90 GLN A C 1
ATOM 743 O O . GLN A 1 90 ? 15.592 1.091 -9.435 1.00 84.50 90 GLN A O 1
ATOM 748 N N . ALA A 1 91 ? 14.569 -0.296 -10.882 1.00 84.38 91 ALA A N 1
ATOM 749 C CA . ALA A 1 91 ? 15.122 0.325 -12.082 1.00 84.38 91 ALA A CA 1
ATOM 750 C C . ALA A 1 91 ? 14.646 1.775 -12.317 1.00 84.38 91 ALA A C 1
ATOM 752 O O . ALA A 1 91 ? 15.238 2.499 -13.12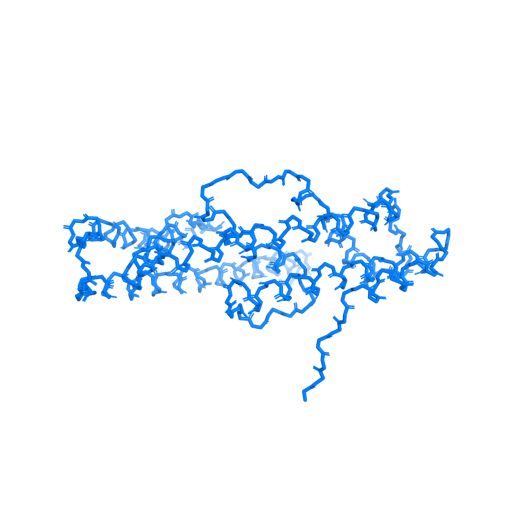1 1.00 84.38 91 ALA A O 1
ATOM 753 N N . ARG A 1 92 ? 13.598 2.254 -11.627 1.00 83.31 92 ARG A N 1
ATOM 754 C CA . ARG A 1 92 ? 12.998 3.584 -11.859 1.00 83.31 92 ARG A CA 1
ATOM 755 C C . ARG A 1 92 ? 14.003 4.727 -11.716 1.00 83.31 92 ARG A C 1
ATOM 757 O O . ARG A 1 92 ? 14.138 5.548 -12.626 1.00 83.31 92 ARG A O 1
ATOM 764 N N . ASN A 1 93 ? 14.676 4.813 -10.570 1.00 82.56 93 ASN A N 1
ATOM 765 C CA . ASN A 1 93 ? 15.613 5.900 -10.279 1.00 82.56 93 ASN A CA 1
ATOM 766 C C . ASN A 1 93 ? 16.786 5.942 -11.274 1.00 82.56 93 ASN A C 1
ATOM 768 O O . ASN A 1 93 ? 17.032 7.016 -11.835 1.00 82.56 93 ASN A O 1
ATOM 772 N N . PRO A 1 94 ? 17.489 4.827 -11.554 1.00 83.94 94 PRO A N 1
ATOM 773 C CA . PRO A 1 94 ? 18.579 4.862 -12.516 1.00 83.94 94 PRO A CA 1
ATOM 774 C C . PRO A 1 94 ? 18.093 5.127 -13.950 1.00 83.94 94 PRO A C 1
ATOM 776 O O . PRO A 1 94 ? 18.715 5.930 -14.640 1.00 83.94 94 PRO A O 1
ATOM 779 N N . VAL A 1 95 ? 16.952 4.578 -14.387 1.00 84.44 95 VAL A N 1
ATOM 780 C CA . VAL A 1 95 ? 16.397 4.863 -15.728 1.00 84.44 95 VAL A CA 1
ATOM 781 C C . VAL A 1 95 ? 16.022 6.340 -15.900 1.00 84.44 95 VAL A C 1
ATOM 783 O O . VAL A 1 95 ? 16.255 6.909 -16.970 1.00 84.44 95 VAL A O 1
ATOM 786 N N . THR A 1 96 ? 15.474 6.971 -14.857 1.00 83.12 96 THR A N 1
ATOM 787 C CA . THR A 1 96 ? 14.985 8.362 -14.906 1.00 83.12 96 THR A CA 1
ATOM 788 C C . THR A 1 96 ? 16.119 9.386 -14.837 1.00 83.12 96 THR A C 1
ATOM 790 O O . THR A 1 96 ? 16.040 10.438 -15.468 1.00 83.12 96 THR A O 1
ATOM 793 N N . HIS A 1 97 ? 17.171 9.106 -14.065 1.00 83.94 97 HIS A N 1
ATOM 794 C CA . HIS A 1 97 ? 18.213 10.093 -13.758 1.00 83.94 97 HIS A CA 1
ATOM 795 C C . HIS A 1 97 ? 19.567 9.819 -14.425 1.00 83.94 97 HIS A C 1
ATOM 797 O O . HIS A 1 97 ? 20.449 10.678 -14.371 1.00 83.94 97 HIS A O 1
ATOM 803 N N . ASN A 1 98 ? 19.755 8.657 -15.057 1.00 85.25 98 ASN A N 1
ATOM 804 C CA . ASN A 1 98 ? 20.986 8.311 -15.758 1.00 85.25 98 ASN A CA 1
ATOM 805 C C . ASN A 1 98 ? 20.698 7.899 -17.206 1.00 85.25 98 ASN A C 1
ATOM 807 O O . ASN A 1 98 ? 20.309 6.769 -17.493 1.00 85.25 98 ASN A O 1
ATOM 811 N N . ASP A 1 99 ? 20.999 8.801 -18.142 1.00 79.75 99 ASP A N 1
ATOM 812 C CA . ASP A 1 99 ? 20.737 8.584 -19.567 1.00 79.75 99 ASP A CA 1
ATOM 813 C C . ASP A 1 99 ? 21.524 7.442 -20.212 1.00 79.75 99 ASP A C 1
ATOM 815 O O . ASP A 1 99 ? 21.215 7.017 -21.324 1.00 79.75 99 ASP A O 1
ATOM 819 N N . ARG A 1 100 ? 22.547 6.941 -19.519 1.00 84.69 100 ARG A N 1
ATOM 820 C CA . ARG A 1 100 ? 23.393 5.833 -19.973 1.00 84.69 100 ARG A CA 1
ATOM 821 C C . ARG A 1 100 ? 23.105 4.530 -19.241 1.00 84.69 100 ARG A C 1
ATOM 823 O O . ARG A 1 100 ? 23.819 3.554 -19.456 1.00 84.69 100 ARG A O 1
ATOM 830 N N . TYR A 1 101 ? 22.132 4.526 -18.338 1.00 87.31 101 TYR A N 1
ATOM 831 C CA . TYR A 1 101 ? 21.773 3.325 -17.614 1.00 87.31 101 TYR A CA 1
ATOM 832 C C . TYR A 1 101 ? 21.112 2.314 -18.551 1.00 87.31 101 TYR A C 1
ATOM 834 O O . TYR A 1 101 ? 20.196 2.654 -19.299 1.00 87.31 101 TYR A O 1
ATOM 842 N N . ASP A 1 102 ? 21.588 1.072 -18.490 1.00 86.94 102 ASP A N 1
ATOM 843 C CA . ASP A 1 102 ? 20.998 -0.047 -19.215 1.00 86.94 102 ASP A CA 1
ATOM 844 C C . ASP A 1 102 ? 20.157 -0.876 -18.237 1.00 86.94 102 ASP A C 1
ATOM 846 O O . ASP A 1 102 ? 20.743 -1.459 -17.320 1.00 86.94 102 ASP A O 1
ATOM 850 N N . PRO A 1 103 ? 18.829 -0.981 -18.435 1.00 85.69 103 PRO A N 1
ATOM 851 C CA . PRO A 1 103 ? 17.961 -1.800 -17.592 1.00 85.69 103 PRO A CA 1
ATOM 852 C C . PRO A 1 103 ? 18.413 -3.255 -17.430 1.00 85.69 103 PRO A C 1
ATOM 854 O O . PRO A 1 103 ? 18.132 -3.850 -16.396 1.00 85.69 103 PRO A O 1
ATOM 857 N N . ARG A 1 104 ? 19.177 -3.812 -18.386 1.00 86.06 104 ARG A N 1
ATOM 858 C CA . ARG A 1 104 ? 19.736 -5.179 -18.297 1.00 86.06 104 ARG A CA 1
ATOM 859 C C . ARG A 1 104 ? 20.672 -5.397 -17.100 1.00 86.06 104 ARG A C 1
ATOM 861 O O . ARG A 1 104 ? 21.032 -6.534 -16.813 1.00 86.06 104 ARG A O 1
ATOM 868 N N . GLN A 1 105 ? 21.113 -4.329 -16.434 1.00 78.56 105 GLN A N 1
ATOM 869 C CA . GLN A 1 105 ? 21.940 -4.420 -15.228 1.00 78.56 105 GLN A CA 1
ATOM 870 C C . GLN A 1 105 ? 21.164 -4.945 -14.012 1.00 78.56 105 GLN A C 1
ATOM 872 O O . GLN A 1 105 ? 21.767 -5.591 -13.160 1.00 78.56 105 GLN A O 1
ATOM 877 N N . GLU A 1 106 ? 19.855 -4.688 -13.941 1.00 77.62 106 GLU A N 1
ATOM 878 C CA . GLU A 1 106 ? 18.992 -5.082 -12.813 1.00 77.62 106 GLU A CA 1
ATOM 879 C C . GLU A 1 106 ? 17.817 -5.962 -13.247 1.00 77.62 106 GLU A C 1
ATOM 881 O O . GLU A 1 106 ? 17.361 -6.801 -12.476 1.00 77.62 106 GLU A O 1
ATOM 886 N N . ILE A 1 107 ? 17.348 -5.811 -14.486 1.00 82.88 107 ILE A N 1
ATOM 887 C CA . ILE A 1 107 ? 16.230 -6.572 -15.038 1.00 82.88 107 ILE A CA 1
ATOM 888 C C . ILE A 1 107 ? 16.780 -7.557 -16.064 1.00 82.88 107 ILE A C 1
ATOM 890 O O . ILE A 1 107 ? 17.209 -7.161 -17.149 1.00 82.88 107 ILE A O 1
ATOM 894 N N . SER A 1 108 ? 16.760 -8.846 -15.719 1.00 77.75 108 SER A N 1
ATOM 895 C CA . SER A 1 108 ? 17.250 -9.922 -16.587 1.00 77.75 108 SER A CA 1
ATOM 896 C C . SER A 1 108 ? 16.454 -10.026 -17.882 1.00 77.75 108 SER A C 1
ATOM 898 O O . SER A 1 108 ? 17.052 -10.204 -18.943 1.00 77.75 108 SER A O 1
ATOM 900 N N . ASP A 1 109 ? 15.129 -9.883 -17.799 1.00 85.50 109 ASP A N 1
ATOM 901 C CA . ASP A 1 109 ? 14.246 -10.008 -18.949 1.00 85.50 109 ASP A CA 1
ATOM 902 C C . ASP A 1 109 ? 12.978 -9.141 -18.802 1.00 85.50 109 ASP A C 1
ATOM 904 O O . ASP A 1 109 ? 12.078 -9.425 -18.016 1.00 85.50 109 ASP A O 1
ATOM 908 N N . LEU A 1 110 ? 12.908 -8.045 -19.568 1.00 91.38 110 LEU A N 1
ATOM 909 C CA . LEU A 1 110 ? 11.709 -7.200 -19.634 1.00 91.38 110 LEU A CA 1
ATOM 910 C C . LEU A 1 110 ? 10.552 -7.900 -20.366 1.00 91.38 110 LEU A C 1
ATOM 912 O O . LEU A 1 110 ? 9.394 -7.588 -20.093 1.00 91.38 110 LEU A O 1
ATOM 916 N N . GLN A 1 111 ? 10.856 -8.820 -21.287 1.00 93.25 111 GLN A N 1
ATOM 917 C CA . GLN A 1 111 ? 9.849 -9.587 -22.015 1.00 93.25 111 GLN A CA 1
ATOM 918 C C . GLN A 1 111 ? 9.141 -10.560 -21.071 1.00 93.25 111 GLN A C 1
ATOM 920 O O . GLN A 1 111 ? 7.920 -10.662 -21.106 1.00 93.25 111 GLN A O 1
ATOM 925 N N . GLU A 1 112 ? 9.891 -11.196 -20.171 1.00 92.12 112 GLU A N 1
ATOM 926 C CA . GLU A 1 112 ? 9.332 -12.064 -19.133 1.00 92.12 112 GLU A CA 1
ATOM 927 C C . GLU A 1 112 ? 8.332 -11.310 -18.241 1.00 92.12 112 GLU A C 1
ATOM 929 O O . GLU A 1 112 ? 7.223 -11.793 -18.015 1.00 92.12 112 GLU A O 1
ATOM 934 N N . ILE A 1 113 ? 8.677 -10.091 -17.801 1.00 93.06 113 ILE A N 1
ATOM 935 C CA . ILE A 1 113 ? 7.763 -9.255 -17.004 1.00 93.06 113 ILE A CA 1
ATOM 936 C C . ILE A 1 113 ? 6.498 -8.919 -17.800 1.00 93.06 113 ILE A C 1
ATOM 938 O O . ILE A 1 113 ? 5.392 -9.011 -17.267 1.00 93.06 113 ILE A O 1
ATOM 942 N N . ARG A 1 114 ? 6.646 -8.549 -19.079 1.00 95.06 114 ARG A N 1
ATOM 943 C CA . ARG A 1 114 ? 5.507 -8.288 -19.967 1.00 95.06 114 ARG A CA 1
ATOM 944 C C . ARG A 1 114 ? 4.603 -9.512 -20.086 1.00 95.06 114 ARG A C 1
ATOM 946 O O . ARG A 1 114 ? 3.386 -9.363 -20.056 1.00 95.06 114 ARG A O 1
ATOM 953 N N . ASP A 1 115 ? 5.171 -10.701 -20.255 1.00 94.44 115 ASP A N 1
ATOM 954 C CA . ASP A 1 115 ? 4.401 -11.921 -20.510 1.00 94.44 115 ASP A CA 1
ATOM 955 C C . ASP A 1 115 ? 3.608 -12.379 -19.281 1.00 94.44 115 ASP A C 1
ATOM 957 O O . ASP A 1 115 ? 2.507 -12.910 -19.430 1.00 94.44 115 ASP A O 1
ATOM 961 N N . GLN A 1 116 ? 4.117 -12.104 -18.079 1.00 94.06 116 GLN A N 1
ATOM 962 C CA . GLN A 1 116 ? 3.436 -12.391 -16.812 1.00 94.06 116 GLN A CA 1
ATOM 963 C C . GLN A 1 116 ? 2.434 -11.298 -16.394 1.00 94.06 116 GLN A C 1
ATOM 965 O O . GLN A 1 116 ? 1.554 -11.542 -15.568 1.00 94.06 116 GLN A O 1
ATOM 970 N N . ALA A 1 117 ? 2.519 -10.093 -16.968 1.00 93.94 117 ALA A N 1
ATOM 971 C CA . ALA A 1 117 ? 1.709 -8.943 -16.561 1.00 93.94 117 ALA A CA 1
ATOM 972 C C . ALA A 1 117 ? 0.173 -9.161 -16.630 1.00 93.94 117 ALA A C 1
ATOM 974 O O . ALA A 1 117 ? -0.526 -8.686 -15.725 1.00 93.94 117 ALA A O 1
ATOM 975 N N . PRO A 1 118 ? -0.396 -9.869 -17.632 1.00 94.56 118 PRO A N 1
ATOM 976 C CA . PRO A 1 118 ? -1.833 -10.164 -17.666 1.00 94.56 118 PRO A CA 1
ATOM 977 C C . PRO A 1 118 ? -2.278 -11.154 -16.584 1.00 94.56 118 PRO A C 1
ATOM 979 O O . PRO A 1 118 ? -3.357 -11.004 -16.012 1.00 94.56 118 PRO A O 1
ATOM 982 N N . GLU A 1 119 ? -1.455 -12.163 -16.291 1.00 93.25 119 GLU A N 1
ATOM 983 C CA . GLU A 1 119 ? -1.745 -13.137 -15.235 1.00 93.25 119 GLU A CA 1
ATOM 984 C C . GLU A 1 119 ? -1.708 -12.468 -13.863 1.00 93.25 119 GLU A C 1
ATOM 986 O O . GLU A 1 119 ? -2.666 -12.585 -13.103 1.00 93.25 119 GLU A O 1
ATOM 991 N N . TRP A 1 120 ? -0.680 -11.659 -13.610 1.00 93.88 120 TRP A N 1
ATOM 992 C CA . TRP A 1 120 ? -0.578 -10.852 -12.397 1.00 93.88 120 TRP A CA 1
ATOM 993 C C . TRP A 1 120 ? -1.807 -9.959 -12.185 1.00 93.88 120 TRP A C 1
ATOM 995 O O . TRP A 1 120 ? -2.362 -9.909 -11.088 1.00 93.88 120 TRP A O 1
ATOM 1005 N N . ARG A 1 121 ? -2.286 -9.290 -13.245 1.00 93.38 121 ARG A N 1
ATOM 1006 C CA . ARG A 1 121 ? -3.497 -8.457 -13.181 1.00 93.38 121 ARG A CA 1
ATOM 1007 C C . ARG A 1 121 ? -4.709 -9.272 -12.738 1.00 93.38 121 ARG A C 1
ATOM 1009 O O . ARG A 1 121 ? -5.426 -8.836 -11.840 1.00 93.38 121 ARG A O 1
ATOM 1016 N N . ARG A 1 122 ? -4.925 -10.445 -13.344 1.00 92.25 122 ARG A N 1
ATOM 1017 C CA . ARG A 1 122 ? -6.032 -11.346 -12.988 1.00 92.25 122 ARG A CA 1
ATOM 1018 C C . ARG A 1 122 ? -5.986 -11.709 -11.504 1.00 92.25 122 ARG A C 1
ATOM 1020 O O . ARG A 1 122 ? -7.012 -11.659 -10.834 1.00 92.25 122 ARG A O 1
ATOM 1027 N N . GLU A 1 123 ? -4.812 -12.051 -10.984 1.00 90.69 123 GLU A N 1
ATOM 1028 C CA . GLU A 1 123 ? -4.671 -12.444 -9.581 1.00 90.69 123 GLU A CA 1
ATOM 1029 C C . GLU A 1 123 ? -4.934 -11.282 -8.615 1.00 90.69 123 GLU A C 1
ATOM 1031 O O . GLU A 1 123 ? -5.659 -11.447 -7.632 1.00 90.69 123 GLU A O 1
ATOM 1036 N N . VAL A 1 124 ? -4.433 -10.081 -8.918 1.00 89.81 124 VAL A N 1
ATOM 1037 C CA . VAL A 1 124 ? -4.726 -8.872 -8.129 1.00 89.81 124 VAL A CA 1
ATOM 1038 C C . VAL A 1 124 ? -6.225 -8.548 -8.143 1.00 89.81 124 VAL A C 1
ATOM 1040 O O . VAL A 1 124 ? -6.794 -8.215 -7.101 1.00 89.81 124 VAL A O 1
ATOM 1043 N N . GLU A 1 125 ? -6.890 -8.677 -9.294 1.00 90.81 125 GLU A N 1
ATOM 1044 C CA . GLU A 1 125 ? -8.338 -8.473 -9.421 1.00 90.81 125 GLU A CA 1
ATOM 1045 C C . GLU A 1 125 ? -9.154 -9.510 -8.629 1.00 90.81 125 GLU A C 1
ATOM 1047 O O . GLU A 1 125 ? -10.181 -9.147 -8.044 1.00 90.81 125 GLU A O 1
ATOM 1052 N N . GLU A 1 126 ? -8.706 -10.770 -8.582 1.00 89.31 126 GLU A N 1
ATOM 1053 C CA . GLU A 1 126 ? -9.307 -11.852 -7.786 1.00 89.31 126 GLU A CA 1
ATOM 1054 C C . GLU A 1 126 ? -9.150 -11.601 -6.280 1.00 89.31 126 GLU A C 1
ATOM 1056 O O . GLU A 1 126 ? -10.115 -11.738 -5.523 1.00 89.31 126 GLU A O 1
ATOM 1061 N N . MET A 1 127 ? -7.967 -11.170 -5.836 1.00 87.56 127 MET A N 1
ATOM 1062 C CA . MET A 1 127 ? -7.729 -10.796 -4.438 1.00 87.56 127 MET A CA 1
ATOM 1063 C C . MET A 1 127 ? -8.567 -9.587 -4.019 1.00 87.56 127 MET A C 1
ATOM 1065 O O . MET A 1 127 ? -9.118 -9.557 -2.916 1.00 87.56 127 MET A O 1
ATOM 1069 N N . ALA A 1 128 ? -8.705 -8.601 -4.903 1.00 87.69 128 ALA A N 1
ATOM 1070 C CA . ALA A 1 128 ? -9.549 -7.443 -4.658 1.00 87.69 128 ALA A CA 1
ATOM 1071 C C . ALA A 1 128 ? -11.040 -7.796 -4.621 1.00 87.69 128 ALA A C 1
ATOM 1073 O O . ALA A 1 128 ? -11.768 -7.242 -3.803 1.00 87.69 128 ALA A O 1
ATOM 1074 N N . GLU A 1 129 ? -11.495 -8.747 -5.438 1.00 86.12 129 GLU A N 1
ATOM 1075 C CA . GLU A 1 129 ? -12.861 -9.275 -5.350 1.00 86.12 129 GLU A CA 1
ATOM 1076 C C . GLU A 1 129 ? -13.092 -10.001 -4.019 1.00 86.12 129 GLU A C 1
ATOM 1078 O O . GLU A 1 129 ? -14.094 -9.774 -3.341 1.00 86.12 129 GLU A O 1
ATOM 1083 N N . ALA A 1 130 ? -12.136 -10.835 -3.597 1.00 82.94 130 ALA A N 1
ATOM 1084 C CA . ALA A 1 130 ? -12.193 -11.502 -2.301 1.00 82.94 130 ALA A CA 1
ATOM 1085 C C . ALA A 1 130 ? -12.235 -10.486 -1.147 1.00 82.94 130 ALA A C 1
ATOM 1087 O O . ALA A 1 130 ? -13.004 -10.667 -0.200 1.00 82.94 130 ALA A O 1
ATOM 1088 N N . TYR A 1 131 ? -11.463 -9.395 -1.247 1.00 81.50 131 TYR A N 1
ATOM 1089 C CA . TYR A 1 131 ? -11.514 -8.280 -0.298 1.00 81.50 131 TYR A CA 1
ATOM 1090 C C . TYR A 1 131 ? -12.896 -7.649 -0.268 1.00 81.50 131 TYR A C 1
ATOM 1092 O O . TYR A 1 131 ? -13.495 -7.525 0.802 1.00 81.50 131 TYR A O 1
ATOM 1100 N N . PHE A 1 132 ? -13.395 -7.275 -1.445 1.00 78.94 132 PHE A N 1
ATOM 1101 C CA . PHE A 1 132 ? -14.672 -6.610 -1.605 1.00 78.94 132 PHE A CA 1
ATOM 1102 C C . PHE A 1 132 ? -15.798 -7.456 -1.014 1.00 78.94 132 PHE A C 1
ATOM 1104 O O . PHE A 1 132 ? -16.528 -6.962 -0.165 1.00 78.94 132 PHE A O 1
ATOM 1111 N N . HIS A 1 133 ? -15.881 -8.749 -1.333 1.00 76.62 133 HIS A N 1
ATOM 1112 C CA . HIS A 1 133 ? -16.892 -9.639 -0.758 1.00 76.62 133 HIS A CA 1
ATOM 1113 C C . HIS A 1 133 ? -16.724 -9.871 0.747 1.00 76.62 133 HIS A C 1
ATOM 1115 O O . HIS A 1 133 ? -17.719 -9.967 1.473 1.00 76.62 133 HIS A O 1
ATOM 1121 N N . ALA A 1 134 ? -15.490 -9.957 1.248 1.00 71.56 134 ALA A N 1
ATOM 1122 C CA . ALA A 1 134 ? -15.245 -10.039 2.686 1.00 71.56 134 ALA A CA 1
ATOM 1123 C C . ALA A 1 134 ? -15.692 -8.763 3.421 1.00 71.56 134 ALA A C 1
ATOM 1125 O O . ALA A 1 134 ? -16.005 -8.828 4.609 1.00 71.56 134 ALA A O 1
ATOM 1126 N N . TRP A 1 135 ? -15.731 -7.619 2.734 1.00 68.31 135 TRP A N 1
ATOM 1127 C CA . TRP A 1 135 ? -16.192 -6.337 3.264 1.00 68.31 135 TRP A CA 1
ATOM 1128 C C . TRP A 1 135 ? -17.683 -6.068 3.042 1.00 68.31 135 TRP A C 1
ATOM 1130 O O . TRP A 1 135 ? -18.337 -5.556 3.941 1.00 68.31 135 TRP A O 1
ATOM 1140 N N . GLU A 1 136 ? -18.240 -6.438 1.893 1.00 66.12 136 GLU A N 1
ATOM 1141 C CA . GLU A 1 136 ? -19.656 -6.273 1.543 1.00 66.12 136 GLU A CA 1
ATOM 1142 C C . GLU A 1 136 ? -20.566 -7.046 2.507 1.00 66.12 136 GLU A C 1
ATOM 1144 O O . GLU A 1 136 ? -21.651 -6.588 2.860 1.00 66.12 136 GLU A O 1
ATOM 1149 N N . ASN A 1 137 ? -20.090 -8.195 2.992 1.00 64.50 137 ASN A N 1
ATOM 1150 C CA . ASN A 1 137 ? -20.801 -9.004 3.976 1.00 64.50 137 ASN A CA 1
ATOM 1151 C C . ASN A 1 137 ? -20.599 -8.537 5.428 1.00 64.50 137 ASN A C 1
ATOM 1153 O O . ASN A 1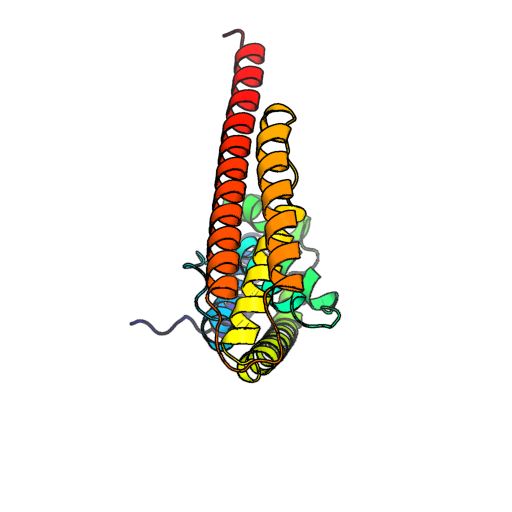 137 ? -21.245 -9.084 6.322 1.00 64.50 137 ASN A O 1
ATOM 1157 N N . LYS A 1 138 ? -19.724 -7.553 5.686 1.00 66.44 138 LYS A N 1
ATOM 1158 C CA . LYS A 1 138 ? -19.526 -6.997 7.029 1.00 66.44 138 LYS A CA 1
ATOM 1159 C C . LYS A 1 138 ? -20.555 -5.910 7.303 1.00 66.44 138 LYS A C 1
ATOM 1161 O O . LYS A 1 138 ? -20.749 -4.978 6.524 1.00 66.44 138 LYS A O 1
ATOM 1166 N N . SER A 1 139 ? -21.194 -5.996 8.461 1.00 75.25 139 SER A N 1
ATOM 1167 C CA . SER A 1 139 ? -22.018 -4.914 8.983 1.00 75.25 139 SER A CA 1
ATOM 1168 C C . SER A 1 139 ? -21.168 -3.649 9.205 1.00 75.25 139 SER A C 1
ATOM 1170 O O . SER A 1 139 ? -19.981 -3.746 9.534 1.00 75.25 139 SER A O 1
ATOM 1172 N N . PRO A 1 140 ? -21.755 -2.437 9.127 1.00 77.69 140 PRO A N 1
ATOM 1173 C CA . PRO A 1 140 ? -21.039 -1.191 9.417 1.00 77.69 140 PRO A CA 1
ATOM 1174 C C . PRO A 1 140 ? -20.316 -1.196 10.771 1.00 77.69 140 PRO A C 1
ATOM 1176 O O . PRO A 1 140 ? -19.283 -0.550 10.936 1.00 77.69 140 PRO A O 1
ATOM 1179 N N . LYS A 1 141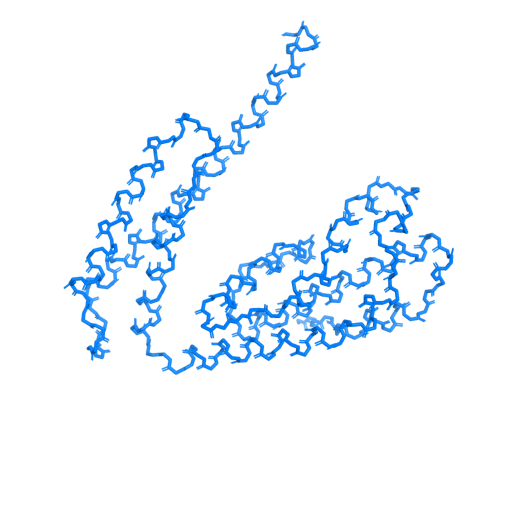 ? -20.846 -1.940 11.745 1.00 82.75 141 LYS A N 1
ATOM 1180 C CA . LYS A 1 141 ? -20.215 -2.114 13.047 1.00 82.75 141 LYS A CA 1
ATOM 1181 C C . LYS A 1 141 ? -18.958 -2.976 12.967 1.00 82.75 141 LYS A C 1
ATOM 1183 O O . LYS A 1 141 ? -17.927 -2.571 13.494 1.00 82.75 141 LYS A O 1
ATOM 1188 N N . GLU A 1 142 ? -19.016 -4.121 12.293 1.00 80.25 142 GLU A N 1
ATOM 1189 C CA . GLU A 1 142 ? -17.840 -4.970 12.076 1.00 80.25 142 GLU A CA 1
ATOM 1190 C C . GLU A 1 142 ? -16.754 -4.220 11.302 1.00 80.25 142 GLU A C 1
ATOM 1192 O O . GLU A 1 142 ? -15.573 -4.359 11.615 1.00 80.25 142 GLU A O 1
ATOM 1197 N N . SER A 1 143 ? -17.125 -3.374 10.339 1.00 80.81 143 SER A N 1
ATOM 1198 C CA . SER A 1 143 ? -16.183 -2.488 9.647 1.00 80.81 143 SER A CA 1
ATOM 1199 C C . SER A 1 143 ? -15.494 -1.506 10.600 1.00 80.81 143 SER A C 1
ATOM 1201 O O . SER A 1 143 ? -14.282 -1.329 10.513 1.00 80.81 143 SER A O 1
ATOM 1203 N N . LEU A 1 144 ? -16.233 -0.895 11.533 1.00 85.06 144 LEU A N 1
ATOM 1204 C CA . LEU A 1 144 ? -15.671 0.016 12.537 1.00 85.06 144 LEU A CA 1
ATOM 1205 C C . LEU A 1 144 ? -14.777 -0.704 13.555 1.00 85.06 144 LEU A C 1
ATOM 1207 O O . LEU A 1 144 ? -13.729 -0.171 13.910 1.00 85.06 144 LEU A O 1
ATOM 1211 N N . ILE A 1 145 ? -15.157 -1.910 13.988 1.00 88.19 145 ILE A N 1
ATOM 1212 C CA . ILE A 1 1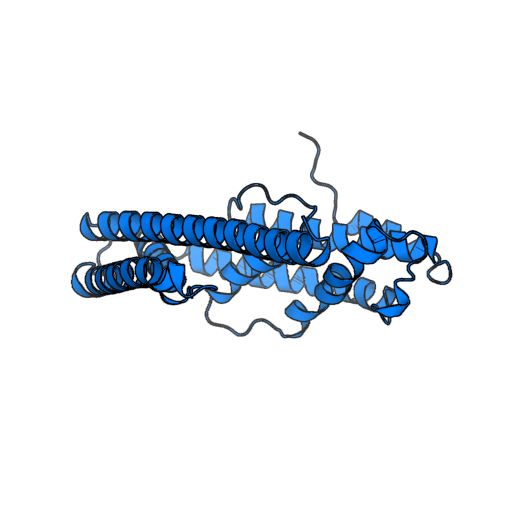45 ? -14.327 -2.751 14.863 1.00 88.19 145 ILE A CA 1
ATOM 1213 C C . ILE A 1 145 ? -13.016 -3.087 14.151 1.00 88.19 145 ILE A C 1
ATOM 1215 O O . ILE A 1 145 ? -11.950 -2.798 14.683 1.00 88.19 145 ILE A O 1
ATOM 1219 N N . ASN A 1 146 ? -13.083 -3.598 12.918 1.00 84.50 146 ASN A N 1
ATOM 1220 C CA . ASN A 1 146 ? -11.888 -3.924 12.136 1.00 84.50 146 ASN A CA 1
ATOM 1221 C C . ASN A 1 146 ? -11.005 -2.690 11.895 1.00 84.50 146 ASN A C 1
ATOM 1223 O O . ASN A 1 146 ? -9.787 -2.780 12.009 1.00 84.50 146 ASN A O 1
ATOM 1227 N N . LEU A 1 147 ? -11.598 -1.532 11.587 1.00 85.00 147 LEU A N 1
ATOM 1228 C CA . LEU A 1 147 ? -10.854 -0.283 11.403 1.00 85.00 147 LEU A CA 1
ATOM 1229 C C . LEU A 1 147 ? -10.121 0.130 12.686 1.00 85.00 147 LEU A C 1
ATOM 1231 O O . LEU A 1 147 ? -8.955 0.518 12.633 1.00 85.00 147 LEU A O 1
ATOM 1235 N N . ALA A 1 148 ? -10.792 0.044 13.837 1.00 89.25 148 ALA A N 1
ATOM 1236 C CA . ALA A 1 148 ? -10.167 0.309 15.125 1.00 89.25 148 ALA A CA 1
ATOM 1237 C C . ALA A 1 148 ? -9.020 -0.673 15.400 1.00 89.25 148 ALA A C 1
ATOM 1239 O O . ALA A 1 148 ? -7.931 -0.239 15.764 1.00 89.25 148 ALA A O 1
ATOM 1240 N N . GLU A 1 149 ? -9.229 -1.974 15.183 1.00 89.62 149 GLU A N 1
ATOM 1241 C CA . GLU A 1 149 ? -8.197 -2.998 15.381 1.00 89.62 149 GLU A CA 1
ATOM 1242 C C . GLU A 1 149 ? -6.974 -2.766 14.496 1.00 89.62 149 GLU A C 1
ATOM 1244 O O . GLU A 1 149 ? -5.852 -2.801 15.000 1.00 89.62 149 GLU A O 1
ATOM 1249 N N . GLN A 1 150 ? -7.178 -2.481 13.208 1.00 84.50 150 GLN A N 1
ATOM 1250 C CA . GLN A 1 150 ? -6.099 -2.205 12.258 1.00 84.50 150 GLN A CA 1
ATOM 1251 C C . GLN A 1 150 ? -5.288 -0.978 12.675 1.00 84.50 150 GLN A C 1
ATOM 1253 O O . GLN A 1 150 ? -4.066 -1.060 12.773 1.00 84.50 150 GLN A O 1
ATOM 1258 N N . ASN A 1 151 ? -5.960 0.129 12.995 1.00 86.94 151 ASN A N 1
ATOM 1259 C CA . ASN A 1 151 ? -5.297 1.363 13.410 1.00 86.94 151 ASN A CA 1
ATOM 1260 C C . ASN A 1 151 ? -4.519 1.181 14.723 1.00 86.94 151 ASN A C 1
ATOM 1262 O O . ASN A 1 151 ? -3.378 1.623 14.840 1.00 86.94 151 ASN A O 1
ATOM 1266 N N . LEU A 1 152 ? -5.106 0.500 15.714 1.00 90.56 152 LEU A N 1
ATOM 1267 C CA . LEU A 1 152 ? -4.426 0.212 16.980 1.00 90.56 152 LEU A CA 1
ATOM 1268 C C . LEU A 1 152 ? -3.227 -0.716 16.765 1.00 90.56 152 LEU A C 1
ATOM 1270 O O . LEU A 1 152 ? -2.175 -0.505 17.362 1.00 90.56 152 LEU A O 1
ATOM 1274 N N . GLN A 1 153 ? -3.362 -1.728 15.906 1.00 88.25 153 GLN A N 1
ATOM 1275 C CA . GLN A 1 153 ? -2.275 -2.653 15.607 1.00 88.25 153 GLN A CA 1
ATOM 1276 C C . GLN A 1 153 ? -1.137 -1.970 14.842 1.00 88.25 153 GLN A C 1
ATOM 1278 O O . GLN A 1 153 ? 0.017 -2.217 15.171 1.00 88.25 153 GLN A O 1
ATOM 1283 N N . GLN A 1 154 ? -1.442 -1.079 13.895 1.00 86.88 154 GLN A N 1
ATOM 1284 C CA . GLN A 1 154 ? -0.442 -0.263 13.203 1.00 86.88 154 GLN A CA 1
ATOM 1285 C C . GLN A 1 154 ? 0.391 0.550 14.200 1.00 86.88 154 GLN A C 1
ATOM 1287 O O . GLN A 1 154 ? 1.615 0.541 14.122 1.00 86.88 154 GLN A O 1
ATOM 1292 N N . VAL A 1 155 ? -0.260 1.199 15.172 1.00 87.06 155 VAL A N 1
ATOM 1293 C CA . VAL A 1 155 ? 0.435 1.955 16.225 1.00 87.06 155 VAL A CA 1
ATOM 1294 C C . VAL A 1 155 ? 1.291 1.032 17.090 1.00 87.06 155 VAL A C 1
ATOM 1296 O O . VAL A 1 155 ? 2.437 1.351 17.362 1.00 87.06 155 VAL A O 1
ATOM 1299 N N . LEU A 1 156 ? 0.779 -0.130 17.504 1.00 87.62 156 LEU A N 1
ATOM 1300 C CA . LEU A 1 156 ? 1.536 -1.087 18.326 1.00 87.62 156 LEU A CA 1
ATOM 1301 C C . LEU A 1 156 ? 2.726 -1.724 17.599 1.00 87.62 156 LEU A C 1
ATOM 1303 O O . LEU A 1 156 ? 3.646 -2.207 18.253 1.00 87.62 156 LEU A O 1
ATOM 1307 N N . SER A 1 157 ? 2.675 -1.777 16.271 1.00 89.19 157 SER A N 1
ATOM 1308 C CA . SER A 1 157 ? 3.733 -2.317 15.420 1.00 89.19 157 SER A CA 1
ATOM 1309 C C . SER A 1 157 ? 4.722 -1.254 14.937 1.00 89.19 157 SER A C 1
ATOM 1311 O O . SER A 1 157 ? 5.697 -1.613 14.282 1.00 89.19 157 SER A O 1
ATOM 1313 N N . SER A 1 158 ? 4.493 0.030 15.230 1.00 86.81 158 SER A N 1
ATOM 1314 C CA . SER A 1 158 ? 5.434 1.089 14.876 1.00 86.81 158 SER A CA 1
ATOM 1315 C C . SER A 1 158 ? 6.606 1.126 15.858 1.00 86.81 158 SER A C 1
ATOM 1317 O O . SER A 1 158 ? 6.437 0.912 17.059 1.00 86.81 158 SER A O 1
ATOM 1319 N N . GLU A 1 159 ? 7.805 1.412 15.355 1.00 90.50 159 GLU A N 1
ATOM 1320 C CA . GLU A 1 159 ? 9.022 1.493 16.163 1.00 90.50 159 GLU A CA 1
ATOM 1321 C C . GLU A 1 159 ? 9.786 2.784 15.843 1.00 90.50 159 GLU A C 1
ATOM 1323 O O . GLU A 1 159 ? 9.879 3.158 14.670 1.00 90.50 159 GLU A O 1
ATOM 1328 N N . PRO A 1 160 ? 10.348 3.462 16.860 1.00 92.81 160 PRO A N 1
ATOM 1329 C CA . PRO A 1 160 ? 11.163 4.648 16.642 1.00 92.81 160 PRO A CA 1
ATOM 1330 C C . PRO A 1 160 ? 12.465 4.278 15.925 1.00 92.81 160 PRO A C 1
ATOM 1332 O O . PRO A 1 160 ? 13.155 3.330 16.309 1.00 92.81 160 PRO A O 1
ATOM 1335 N N . ARG A 1 161 ? 12.862 5.077 14.934 1.00 90.44 161 ARG A N 1
ATOM 1336 C CA . ARG A 1 161 ? 14.181 4.973 14.289 1.00 90.44 161 ARG A CA 1
ATOM 1337 C C . ARG A 1 161 ? 15.293 5.556 15.153 1.00 90.44 161 ARG A C 1
ATOM 1339 O O . ARG A 1 161 ? 16.444 5.135 15.029 1.00 90.44 161 ARG A O 1
ATOM 1346 N N . PHE A 1 162 ? 14.974 6.529 16.013 1.00 90.19 162 PHE A N 1
ATOM 1347 C CA . PHE A 1 162 ? 15.952 7.182 16.886 1.00 90.19 162 PHE A CA 1
ATOM 1348 C C . PHE A 1 162 ? 15.503 7.212 18.351 1.00 90.19 162 PHE A C 1
ATOM 1350 O O . PHE A 1 162 ? 14.385 7.618 18.664 1.00 90.19 162 PHE A O 1
ATOM 1357 N N . ASP A 1 163 ? 16.430 6.923 19.273 1.00 93.00 163 ASP A N 1
ATOM 1358 C CA . ASP A 1 163 ? 16.180 6.862 20.726 1.00 93.00 163 ASP A CA 1
ATOM 1359 C C . ASP A 1 163 ? 15.496 8.112 21.305 1.00 93.00 163 ASP A C 1
ATOM 1361 O O . ASP A 1 163 ? 14.739 8.024 22.271 1.00 93.00 163 ASP A O 1
ATOM 1365 N N . LYS A 1 164 ? 15.739 9.293 20.718 1.00 93.56 164 LYS A N 1
ATOM 1366 C CA . LYS A 1 164 ? 15.136 10.560 21.168 1.00 93.56 164 LYS A CA 1
ATOM 1367 C C . LYS A 1 164 ? 13.607 10.596 21.047 1.00 93.56 164 LYS A C 1
ATOM 1369 O O . LYS A 1 164 ? 13.015 11.418 21.730 1.00 93.56 164 LYS A O 1
ATOM 1374 N N . PHE A 1 165 ? 13.006 9.757 20.199 1.00 94.00 165 PHE A N 1
ATOM 1375 C CA . PHE A 1 165 ? 11.553 9.670 20.005 1.00 94.00 165 PHE A CA 1
ATOM 1376 C C . PHE A 1 165 ? 10.931 8.475 20.745 1.00 94.00 165 PHE A C 1
ATOM 1378 O O . PHE A 1 165 ? 9.717 8.277 20.714 1.00 94.00 165 PHE A O 1
ATOM 1385 N N . ALA A 1 166 ? 11.741 7.654 21.425 1.00 93.56 166 ALA A N 1
ATOM 1386 C CA . ALA A 1 166 ? 11.268 6.419 22.048 1.00 93.56 166 ALA A CA 1
ATOM 1387 C C . ALA A 1 166 ? 10.189 6.654 23.116 1.00 93.56 166 ALA A C 1
ATOM 1389 O O . ALA A 1 166 ? 9.314 5.811 23.315 1.00 93.56 166 ALA A O 1
ATOM 1390 N N . ASN A 1 167 ? 10.225 7.801 23.797 1.00 95.25 167 ASN A N 1
ATOM 1391 C CA . ASN A 1 167 ? 9.233 8.136 24.813 1.00 95.25 167 ASN A CA 1
ATOM 1392 C C . ASN A 1 167 ? 7.864 8.453 24.189 1.00 95.25 167 ASN A C 1
ATOM 1394 O O . ASN A 1 167 ? 6.838 8.001 24.690 1.00 95.25 167 ASN A O 1
ATOM 1398 N N . GLU A 1 168 ? 7.842 9.193 23.087 1.00 95.62 168 GLU A N 1
ATOM 1399 C CA . GLU A 1 168 ? 6.633 9.561 22.357 1.00 95.62 168 GLU A CA 1
ATOM 1400 C C . GLU A 1 168 ? 5.949 8.329 21.752 1.00 95.62 168 GLU A C 1
ATOM 1402 O O . GLU A 1 168 ? 4.737 8.164 21.916 1.00 95.62 168 GLU A O 1
ATOM 1407 N N . TYR A 1 169 ? 6.725 7.423 21.146 1.00 95.44 169 TYR A N 1
ATOM 1408 C CA . TYR A 1 169 ? 6.217 6.128 20.676 1.00 95.44 169 TYR A CA 1
ATOM 1409 C C . TYR A 1 169 ? 5.665 5.288 21.832 1.00 95.44 169 TYR A C 1
ATOM 1411 O O . TYR A 1 169 ? 4.558 4.767 21.734 1.00 95.44 169 TYR A O 1
ATOM 1419 N N . SER A 1 170 ? 6.376 5.221 22.962 1.00 95.56 170 SER A N 1
ATOM 1420 C CA . SER A 1 170 ? 5.919 4.490 24.153 1.00 95.56 170 SER A CA 1
ATOM 1421 C C . SER A 1 170 ? 4.570 5.004 24.673 1.00 95.56 170 SER A C 1
ATOM 1423 O O . SER A 1 170 ? 3.671 4.215 24.963 1.00 95.56 170 SER A O 1
ATOM 1425 N N . ILE A 1 171 ? 4.372 6.328 24.719 1.00 95.75 171 ILE A N 1
ATOM 1426 C CA . ILE A 1 171 ? 3.085 6.930 25.108 1.00 95.75 171 ILE A CA 1
ATOM 1427 C C . ILE A 1 171 ? 1.971 6.517 24.135 1.00 95.75 171 ILE A C 1
ATOM 1429 O O . ILE A 1 171 ? 0.881 6.141 24.573 1.00 95.75 171 ILE A O 1
ATOM 1433 N N . ALA A 1 172 ? 2.236 6.561 22.825 1.00 94.94 172 ALA A N 1
ATOM 1434 C CA . ALA A 1 172 ? 1.270 6.140 21.814 1.00 94.94 172 ALA A CA 1
ATOM 1435 C C . ALA A 1 172 ? 0.941 4.639 21.920 1.00 94.94 172 ALA A C 1
ATOM 1437 O O . ALA A 1 172 ? -0.224 4.256 21.804 1.00 94.94 172 ALA A O 1
ATOM 1438 N N . HIS A 1 173 ? 1.937 3.796 22.203 1.00 95.88 173 HIS A N 1
ATOM 1439 C CA . HIS A 1 173 ? 1.765 2.356 22.402 1.00 95.88 173 HIS A CA 1
ATOM 1440 C C . HIS A 1 173 ? 0.909 2.039 23.623 1.00 95.88 173 HIS A C 1
ATOM 1442 O O . HIS A 1 173 ? 0.012 1.205 23.525 1.00 95.88 173 HIS A O 1
ATOM 1448 N N . GLU A 1 174 ? 1.143 2.695 24.759 1.00 96.62 174 GLU A N 1
ATOM 1449 C CA . GLU A 1 174 ? 0.319 2.493 25.956 1.00 96.62 174 GLU A CA 1
ATOM 1450 C C . GLU A 1 174 ? -1.137 2.907 25.703 1.00 96.62 174 GLU A C 1
ATOM 1452 O O . GLU A 1 174 ? -2.055 2.132 25.973 1.00 96.62 174 GLU A O 1
ATOM 1457 N N . ALA A 1 175 ? -1.363 4.057 25.061 1.00 95.00 175 ALA A N 1
ATOM 1458 C CA . ALA A 1 175 ? -2.707 4.473 24.662 1.00 95.00 175 ALA A CA 1
ATOM 1459 C C . ALA A 1 175 ? -3.367 3.484 23.678 1.00 95.00 175 ALA A C 1
ATOM 1461 O O . ALA A 1 175 ? -4.567 3.216 23.775 1.00 95.00 175 ALA A O 1
ATOM 1462 N N . ALA A 1 176 ? -2.596 2.900 22.754 1.00 94.44 176 ALA A N 1
ATOM 1463 C CA . ALA A 1 176 ? -3.093 1.884 21.831 1.00 94.44 176 ALA A CA 1
ATOM 1464 C C . ALA A 1 176 ? -3.449 0.567 22.545 1.00 94.44 176 ALA A C 1
ATOM 1466 O O . ALA A 1 176 ? -4.466 -0.050 22.221 1.00 94.44 176 ALA A O 1
ATOM 1467 N N . LYS A 1 177 ? -2.671 0.150 23.555 1.00 95.50 177 LYS A N 1
ATOM 1468 C CA . LYS A 1 177 ? -3.002 -1.012 24.401 1.00 95.50 177 LYS A CA 1
ATOM 1469 C C . LYS A 1 177 ? -4.309 -0.786 25.155 1.00 95.50 177 LYS A C 1
ATOM 1471 O O . LYS A 1 177 ? -5.182 -1.650 25.107 1.00 95.50 177 LYS A O 1
ATOM 1476 N N . GLU A 1 178 ? -4.480 0.383 25.773 1.00 95.12 178 GLU A N 1
ATOM 1477 C CA . GLU A 1 178 ? -5.732 0.745 26.452 1.00 95.12 178 GLU A CA 1
ATOM 1478 C C . GLU A 1 178 ? -6.923 0.770 25.483 1.00 95.12 178 GLU A C 1
ATOM 1480 O O . GLU A 1 178 ? -8.010 0.287 25.809 1.00 95.12 178 GLU A O 1
ATOM 1485 N N . GLY A 1 179 ? -6.734 1.316 24.277 1.00 93.88 179 GLY A N 1
ATOM 1486 C CA . GLY A 1 179 ? -7.749 1.310 23.223 1.00 93.88 179 GLY A CA 1
ATOM 1487 C C . GLY A 1 179 ? -8.162 -0.109 22.827 1.00 93.88 179 GLY A C 1
ATOM 1488 O O . GLY A 1 179 ? -9.354 -0.397 22.719 1.00 93.88 179 GLY A O 1
ATOM 1489 N N . LYS A 1 180 ? -7.187 -1.013 22.686 1.00 92.75 180 LYS A N 1
ATOM 1490 C CA . LYS A 1 180 ? -7.414 -2.425 22.350 1.00 92.75 180 LYS A CA 1
ATOM 1491 C C . LYS A 1 180 ? -8.160 -3.162 23.462 1.00 92.75 180 LYS A C 1
ATOM 1493 O O . LYS A 1 180 ? -9.109 -3.887 23.178 1.00 92.75 180 LYS A O 1
ATOM 1498 N N . GLU A 1 181 ? -7.795 -2.929 24.720 1.00 94.19 181 GLU A N 1
ATOM 1499 C CA . GLU A 1 181 ? -8.494 -3.507 25.874 1.00 94.19 181 GLU A CA 1
ATOM 1500 C C . GLU A 1 181 ? -9.945 -3.010 25.968 1.00 94.19 181 GLU A C 1
ATOM 1502 O O . GLU A 1 181 ? -10.866 -3.805 26.181 1.00 94.19 181 GLU A O 1
ATOM 1507 N N . LYS A 1 182 ? -10.178 -1.709 25.742 1.00 91.69 182 LYS A N 1
ATOM 1508 C CA . LYS A 1 182 ? -11.531 -1.132 25.696 1.00 91.69 182 LYS A CA 1
ATOM 1509 C C . LYS A 1 182 ? -12.368 -1.736 24.577 1.00 91.69 182 LYS A C 1
ATOM 1511 O O . LYS A 1 182 ? -13.534 -2.040 24.816 1.00 91.69 182 LYS A O 1
ATOM 1516 N N . LEU A 1 183 ? -11.787 -1.930 23.394 1.00 91.69 183 LEU A N 1
ATOM 1517 C CA . LEU A 1 183 ? -12.472 -2.564 22.270 1.00 91.69 183 LEU A CA 1
ATOM 1518 C C . LEU A 1 183 ? -12.925 -3.982 22.630 1.00 91.69 183 LEU A C 1
ATOM 1520 O O . LEU A 1 183 ? -14.079 -4.326 22.425 1.00 91.69 183 LEU A O 1
ATOM 1524 N N . GLN A 1 184 ? -12.041 -4.773 23.239 1.00 90.69 184 GLN A N 1
ATOM 1525 C CA . GLN A 1 184 ? -12.318 -6.169 23.590 1.00 90.69 184 GLN A CA 1
ATOM 1526 C C . GLN A 1 184 ? -13.290 -6.325 24.766 1.00 90.69 184 GLN A C 1
ATOM 1528 O O . GLN A 1 184 ? -14.028 -7.305 24.829 1.00 90.69 184 GLN A O 1
ATOM 1533 N N . THR A 1 185 ? -13.277 -5.385 25.714 1.00 89.88 185 THR A N 1
ATOM 1534 C CA . THR A 1 185 ? -14.044 -5.506 26.964 1.00 89.88 185 THR A CA 1
ATOM 1535 C C . THR A 1 185 ? -15.403 -4.816 26.890 1.00 89.88 185 THR A C 1
ATOM 1537 O O . THR A 1 185 ? -16.372 -5.296 27.478 1.00 89.88 185 THR A O 1
ATOM 1540 N N . ASN A 1 186 ? -15.483 -3.680 26.191 1.00 88.62 186 ASN A N 1
ATOM 1541 C CA . ASN A 1 186 ? -16.645 -2.791 26.249 1.00 88.62 186 ASN A CA 1
ATOM 1542 C C . ASN A 1 186 ? -17.475 -2.785 24.963 1.00 88.62 186 ASN A C 1
ATOM 1544 O O . ASN A 1 186 ? -18.602 -2.288 24.986 1.00 88.62 186 ASN A O 1
ATOM 1548 N N . VAL A 1 187 ? -16.949 -3.317 23.856 1.00 85.50 187 VAL A N 1
ATOM 1549 C CA . VAL A 1 187 ? -17.696 -3.443 22.602 1.00 85.50 187 VAL A CA 1
ATOM 1550 C C . VAL A 1 187 ? -18.132 -4.891 22.436 1.00 85.50 187 VAL A C 1
ATOM 1552 O O . VAL A 1 187 ? -17.315 -5.799 22.346 1.00 85.50 187 VAL A O 1
ATOM 1555 N N . ASP A 1 188 ? -19.445 -5.098 22.411 1.00 84.75 188 ASP A N 1
ATOM 1556 C CA . ASP A 1 188 ? -20.058 -6.404 22.181 1.00 84.75 188 ASP A CA 1
ATOM 1557 C C . ASP A 1 188 ? -20.171 -6.630 20.663 1.00 84.75 188 ASP A C 1
ATOM 1559 O O . ASP A 1 188 ? -20.987 -5.953 20.030 1.00 84.75 188 ASP A O 1
ATOM 1563 N N . PRO A 1 189 ? -19.364 -7.512 20.044 1.00 77.25 189 PRO A N 1
ATOM 1564 C CA . PRO A 1 189 ? -19.339 -7.670 18.590 1.00 77.25 189 PRO A CA 1
ATOM 1565 C C . PRO A 1 189 ? -20.672 -8.178 18.024 1.00 77.25 189 PRO A C 1
ATOM 1567 O O . PRO A 1 189 ? -21.005 -7.847 16.889 1.00 77.25 189 PRO A O 1
ATOM 1570 N N . ASP A 1 190 ? -21.474 -8.888 18.825 1.00 77.19 190 ASP A N 1
ATOM 1571 C CA . ASP A 1 190 ? -22.713 -9.535 18.378 1.00 77.19 190 ASP A CA 1
ATOM 1572 C C . ASP A 1 190 ? -23.928 -8.588 18.384 1.00 77.19 190 ASP A C 1
ATOM 1574 O 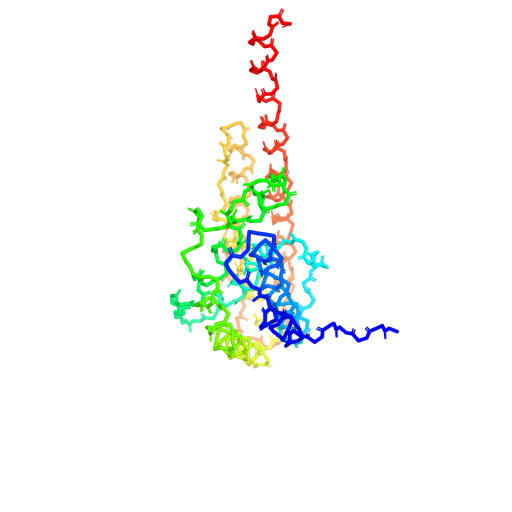O . ASP A 1 190 ? -25.019 -8.934 17.919 1.00 77.19 190 ASP A O 1
ATOM 1578 N N . ARG A 1 191 ? -23.782 -7.368 18.916 1.00 76.88 191 ARG A N 1
ATOM 1579 C CA . ARG A 1 191 ? -24.857 -6.366 18.889 1.00 76.88 191 ARG A CA 1
ATOM 1580 C C . ARG A 1 191 ? -24.913 -5.650 17.552 1.00 76.88 191 ARG A C 1
ATOM 1582 O O . ARG A 1 191 ? -23.943 -5.043 17.133 1.00 76.88 191 ARG A O 1
ATOM 1589 N N . GLU A 1 192 ? -26.101 -5.555 16.972 1.00 73.31 192 GLU A N 1
ATOM 1590 C CA . GLU A 1 192 ? -26.314 -4.920 15.662 1.00 73.31 192 GLU A CA 1
ATOM 1591 C C . GLU A 1 192 ? -26.096 -3.387 15.657 1.00 73.31 192 GLU A C 1
ATOM 1593 O O . GLU A 1 192 ? -25.846 -2.779 14.617 1.00 73.31 192 GLU A O 1
ATOM 1598 N N . ARG A 1 193 ? -26.181 -2.725 16.821 1.00 82.12 193 ARG A N 1
ATOM 1599 C CA . ARG A 1 193 ? -26.072 -1.261 16.942 1.00 82.12 193 ARG A CA 1
ATOM 1600 C C . ARG A 1 193 ? -24.640 -0.820 17.246 1.00 82.12 193 ARG A C 1
ATOM 1602 O O . ARG A 1 193 ? -23.998 -1.393 18.115 1.00 82.12 193 ARG A O 1
ATOM 1609 N N . ILE A 1 194 ? -24.208 0.274 16.615 1.00 83.94 194 ILE A N 1
ATOM 1610 C CA . ILE A 1 194 ? -22.962 0.981 16.945 1.00 83.94 194 ILE A CA 1
ATOM 1611 C C . ILE A 1 194 ? -23.095 1.654 18.319 1.00 83.94 194 ILE A C 1
ATOM 1613 O O . ILE A 1 194 ? -23.940 2.539 18.507 1.00 83.94 194 ILE A O 1
ATOM 1617 N N . GLU A 1 195 ? -22.271 1.232 19.275 1.00 88.06 195 GLU A N 1
ATOM 1618 C CA . GLU A 1 195 ? -22.181 1.826 20.606 1.00 88.06 195 GLU A CA 1
ATOM 1619 C C . GLU A 1 195 ? -21.279 3.065 20.644 1.00 88.06 195 GLU A C 1
ATOM 1621 O O . GLU A 1 195 ? -20.417 3.268 19.787 1.00 88.06 195 GLU A O 1
ATOM 1626 N N . LYS A 1 196 ? -21.461 3.900 21.672 1.00 89.69 196 LYS A N 1
ATOM 1627 C CA . LYS A 1 196 ? -20.638 5.099 21.883 1.00 89.69 196 LYS A CA 1
ATOM 1628 C C . LYS A 1 196 ? -19.179 4.717 22.122 1.00 89.69 196 LYS A C 1
ATOM 1630 O O . LYS A 1 196 ? -18.279 5.368 21.612 1.00 89.69 196 LYS A O 1
ATOM 1635 N N . GLU A 1 197 ? -18.975 3.635 22.854 1.00 90.50 197 GLU A N 1
ATOM 1636 C CA . GLU A 1 197 ? -17.685 3.062 23.203 1.00 90.50 197 GLU A CA 1
ATOM 1637 C C . GLU A 1 197 ? -16.895 2.671 21.946 1.00 90.50 197 GLU A C 1
ATOM 1639 O O . GLU A 1 197 ? -15.705 2.958 21.862 1.00 90.50 197 GLU A O 1
ATOM 1644 N N . LEU A 1 198 ? -17.558 2.099 20.933 1.00 89.81 198 LEU A N 1
ATOM 1645 C CA . LEU A 1 198 ? -16.918 1.784 19.654 1.00 89.81 198 LEU A CA 1
ATOM 1646 C C . LEU A 1 198 ? -16.482 3.056 18.916 1.00 89.81 198 LEU A C 1
ATOM 1648 O O . LEU A 1 198 ? -15.366 3.115 18.409 1.00 89.81 198 LEU A O 1
ATOM 1652 N N . VAL A 1 199 ? -17.332 4.087 18.885 1.00 88.88 199 VAL A N 1
ATOM 1653 C CA . VAL A 1 199 ? -16.982 5.375 18.261 1.00 88.88 199 VAL A CA 1
ATOM 1654 C C . VAL A 1 199 ? -15.782 6.013 18.964 1.00 88.88 199 VAL A C 1
ATOM 1656 O O . VAL A 1 199 ? -14.845 6.436 18.294 1.00 88.88 199 VAL A O 1
ATOM 1659 N N . GLU A 1 200 ? -15.768 6.018 20.298 1.00 90.75 200 GLU A N 1
ATOM 1660 C CA . GLU A 1 200 ? -14.653 6.552 21.088 1.00 90.75 200 GLU A CA 1
ATOM 1661 C C . GLU A 1 200 ? -13.339 5.815 20.793 1.00 90.75 200 GLU A C 1
ATOM 1663 O O . GLU A 1 200 ? -12.302 6.452 20.607 1.00 90.75 200 GLU A O 1
ATOM 1668 N N . VAL A 1 201 ? -13.368 4.481 20.702 1.00 92.19 201 VAL A N 1
ATOM 1669 C CA . VAL A 1 201 ? -12.172 3.697 20.358 1.00 92.19 201 VAL A CA 1
ATOM 1670 C C . VAL A 1 201 ? -11.695 4.005 18.937 1.00 92.19 201 VAL A C 1
ATOM 1672 O O . VAL A 1 201 ? -10.493 4.164 18.731 1.00 92.19 201 VAL A O 1
ATOM 1675 N N . VAL A 1 202 ? -12.604 4.130 17.965 1.00 90.00 202 VAL A N 1
ATOM 1676 C CA . VAL A 1 202 ? -12.252 4.486 16.579 1.00 90.00 202 VAL A CA 1
ATOM 1677 C C . VAL A 1 202 ? -11.592 5.867 16.515 1.00 90.00 202 VAL A C 1
ATOM 1679 O O . VAL A 1 202 ? -10.561 6.014 15.858 1.00 90.00 202 VAL A O 1
ATOM 1682 N N . GLU A 1 203 ? -12.139 6.867 17.210 1.00 88.19 203 GLU A N 1
ATOM 1683 C CA . GLU A 1 203 ? -11.567 8.221 17.261 1.00 88.19 203 GLU A CA 1
ATOM 1684 C C . GLU A 1 203 ? -10.166 8.225 17.885 1.00 88.19 203 GLU A C 1
ATOM 1686 O O . GLU A 1 203 ? -9.245 8.840 17.338 1.00 88.19 203 GLU A O 1
ATOM 1691 N N . ILE A 1 204 ? -9.980 7.498 18.993 1.00 92.56 204 ILE A N 1
ATOM 1692 C CA . ILE A 1 204 ? -8.670 7.336 19.638 1.00 92.56 204 ILE A CA 1
ATOM 1693 C C . ILE A 1 204 ? -7.687 6.675 18.671 1.00 92.56 204 ILE A C 1
ATOM 1695 O O . ILE A 1 204 ? -6.598 7.202 18.453 1.00 92.56 204 ILE A O 1
ATOM 1699 N N . ALA A 1 205 ? -8.076 5.558 18.053 1.00 91.50 205 ALA A N 1
ATOM 1700 C CA . ALA A 1 205 ? -7.217 4.813 17.143 1.00 91.50 205 ALA A CA 1
ATOM 1701 C C . ALA A 1 205 ? -6.771 5.675 15.949 1.00 91.50 205 ALA A C 1
ATOM 1703 O O . ALA A 1 205 ? -5.588 5.710 15.619 1.00 91.50 205 ALA A O 1
ATOM 1704 N N . GLN A 1 206 ? -7.689 6.439 15.345 1.00 88.62 206 GLN A N 1
ATOM 1705 C CA . GLN A 1 206 ? -7.360 7.374 14.263 1.00 88.62 206 GLN A CA 1
ATOM 1706 C C . GLN A 1 206 ? -6.436 8.508 14.717 1.00 88.62 206 GLN A C 1
ATOM 1708 O O . GLN A 1 206 ? -5.528 8.895 13.980 1.00 88.62 206 GLN A O 1
ATOM 1713 N N . SER A 1 207 ? -6.653 9.057 15.916 1.00 90.50 207 SER A N 1
ATOM 1714 C CA . SER A 1 207 ? -5.768 10.089 16.460 1.00 90.50 207 SER A CA 1
ATOM 1715 C C . SER A 1 207 ? -4.354 9.553 16.678 1.00 90.50 207 SER A C 1
ATOM 1717 O O . SER A 1 207 ? -3.398 10.263 16.381 1.00 90.50 207 SER A O 1
ATOM 1719 N N . LEU A 1 208 ? -4.218 8.320 17.172 1.00 92.56 208 LEU A N 1
ATOM 1720 C CA . LEU A 1 208 ? -2.918 7.701 17.430 1.00 92.56 208 LEU A CA 1
ATOM 1721 C C . LEU A 1 208 ? -2.152 7.415 16.138 1.00 92.56 208 LEU A C 1
ATOM 1723 O O . LEU A 1 208 ? -0.956 7.687 16.088 1.00 92.56 208 LEU A O 1
ATOM 1727 N N . VAL A 1 209 ? -2.829 6.953 15.080 1.00 87.81 209 VAL A N 1
ATOM 1728 C CA . VAL A 1 209 ? -2.203 6.784 13.756 1.00 87.81 209 VAL A CA 1
ATOM 1729 C C . VAL A 1 209 ? -1.604 8.105 13.274 1.00 87.81 209 VAL A C 1
ATOM 1731 O O . VAL A 1 209 ? -0.423 8.150 12.949 1.00 87.81 209 VAL A O 1
ATOM 1734 N N . ARG A 1 210 ? -2.358 9.211 13.347 1.00 88.50 210 ARG A N 1
ATOM 1735 C CA . ARG A 1 210 ? -1.833 10.542 12.990 1.00 88.50 210 ARG A CA 1
ATOM 1736 C C . ARG A 1 210 ? -0.653 10.963 13.862 1.00 88.50 210 ARG A C 1
ATOM 1738 O O . ARG A 1 210 ? 0.241 11.661 13.396 1.00 88.50 210 ARG A O 1
ATOM 1745 N N . THR A 1 211 ? -0.656 10.595 15.143 1.00 93.06 211 THR A N 1
ATOM 1746 C CA . THR A 1 211 ? 0.481 10.859 16.031 1.00 93.06 211 THR A CA 1
ATOM 1747 C C . THR A 1 211 ? 1.727 10.114 15.560 1.00 93.06 211 THR A C 1
ATOM 1749 O O . THR A 1 211 ? 2.774 10.745 15.464 1.00 93.06 211 THR A O 1
ATOM 1752 N N . ILE A 1 212 ? 1.615 8.828 15.218 1.00 91.44 212 ILE A N 1
ATOM 1753 C CA . ILE A 1 212 ? 2.734 8.044 14.677 1.00 91.44 212 ILE A CA 1
ATOM 1754 C C . ILE A 1 212 ? 3.220 8.622 13.345 1.00 91.44 212 ILE A C 1
ATOM 1756 O O . ILE A 1 212 ? 4.412 8.858 13.204 1.00 91.44 212 ILE A O 1
ATOM 1760 N N . GLU A 1 213 ? 2.321 8.949 12.416 1.00 88.31 213 GLU A N 1
ATOM 1761 C CA . GLU A 1 213 ? 2.692 9.561 11.129 1.00 88.31 213 GLU A CA 1
ATOM 1762 C C . GLU A 1 213 ? 3.467 10.877 11.316 1.00 88.31 213 GLU A C 1
ATOM 1764 O O . GLU A 1 213 ? 4.465 11.117 10.639 1.00 88.31 213 GLU A O 1
ATOM 1769 N N . ASN A 1 214 ? 3.051 11.726 12.263 1.00 90.69 214 ASN A N 1
ATOM 1770 C CA . ASN A 1 214 ? 3.778 12.959 12.575 1.00 90.69 214 ASN A CA 1
ATOM 1771 C C . ASN A 1 214 ? 5.160 12.675 13.178 1.00 90.69 214 ASN A C 1
ATOM 1773 O O . ASN A 1 214 ? 6.123 13.350 12.822 1.00 90.69 214 ASN A O 1
ATOM 1777 N N . LEU A 1 215 ? 5.270 11.674 14.058 1.00 91.94 215 LEU A N 1
ATOM 1778 C CA . LEU A 1 215 ? 6.559 11.269 14.615 1.00 91.94 215 LEU A CA 1
ATOM 1779 C C . LEU A 1 215 ? 7.491 10.760 13.516 1.00 91.94 215 LEU A C 1
ATOM 1781 O O . LEU A 1 215 ? 8.633 11.195 13.461 1.00 91.94 215 LEU A O 1
ATOM 1785 N N . GLU A 1 216 ? 7.011 9.922 12.598 1.00 89.50 216 GLU A N 1
ATOM 1786 C CA . GLU A 1 216 ? 7.798 9.448 11.454 1.00 89.50 216 GLU A CA 1
ATOM 1787 C C . GLU A 1 216 ? 8.312 10.608 10.584 1.00 89.50 216 GLU A C 1
ATOM 1789 O O . GLU A 1 216 ? 9.468 10.595 10.157 1.00 89.50 216 GLU A O 1
ATOM 1794 N N . GLN A 1 217 ? 7.500 11.646 10.356 1.00 89.81 217 GLN A N 1
ATOM 1795 C CA . GLN A 1 217 ? 7.944 12.854 9.647 1.00 89.81 217 GLN A CA 1
ATOM 1796 C C . GLN A 1 217 ? 9.014 13.629 10.427 1.00 89.81 217 GLN A C 1
ATOM 1798 O O . GLN A 1 217 ? 10.001 14.082 9.840 1.00 89.81 217 GLN A O 1
ATOM 1803 N N . ASP A 1 218 ? 8.863 13.751 11.746 1.00 91.62 218 ASP A N 1
ATOM 1804 C CA . ASP A 1 218 ? 9.871 14.379 12.603 1.00 91.62 218 ASP A CA 1
ATOM 1805 C C . ASP A 1 218 ? 11.182 13.571 12.629 1.00 91.62 218 ASP A C 1
ATOM 1807 O O . ASP A 1 218 ? 12.271 14.154 12.693 1.00 91.62 218 ASP A O 1
ATOM 1811 N N . GLU A 1 219 ? 11.107 12.238 12.552 1.00 91.44 219 GLU A N 1
ATOM 1812 C CA . GLU A 1 219 ? 12.269 11.353 12.430 1.00 91.44 219 GLU A CA 1
ATOM 1813 C C . GLU A 1 219 ? 13.001 11.563 11.106 1.00 91.44 219 GLU A C 1
ATOM 1815 O O . GLU A 1 219 ? 14.223 11.710 11.118 1.00 91.44 219 GLU A O 1
ATOM 1820 N N . ILE A 1 220 ? 12.274 11.657 9.989 1.00 90.44 220 ILE A N 1
ATOM 1821 C CA . ILE A 1 220 ? 12.848 11.966 8.669 1.00 90.44 220 ILE A CA 1
ATOM 1822 C C . ILE A 1 220 ? 13.538 13.336 8.695 1.00 90.44 220 ILE A C 1
ATOM 1824 O O . ILE A 1 220 ? 14.694 13.465 8.292 1.00 90.44 220 ILE A O 1
ATOM 1828 N N . GLY A 1 221 ? 12.879 14.360 9.247 1.00 89.94 221 GLY A N 1
ATOM 1829 C CA . GLY A 1 221 ? 13.481 15.689 9.383 1.00 89.94 221 GLY A CA 1
ATOM 1830 C C . GLY A 1 221 ? 14.728 15.695 10.278 1.00 89.94 221 GLY A C 1
ATOM 1831 O O . GLY A 1 221 ? 15.671 16.459 10.050 1.00 89.94 221 GLY A O 1
ATOM 1832 N N . TYR A 1 222 ? 14.769 14.829 11.292 1.00 91.19 222 TYR A N 1
ATOM 1833 C CA . TYR A 1 222 ? 15.942 14.660 12.145 1.00 91.19 222 TYR A CA 1
ATOM 1834 C C . TYR A 1 222 ? 17.082 13.905 11.450 1.00 91.19 222 TYR A C 1
ATOM 1836 O O . TYR A 1 222 ? 18.246 14.272 11.624 1.00 91.19 222 TYR A O 1
ATOM 1844 N N . GLU A 1 223 ? 16.768 12.894 10.646 1.00 89.88 223 GLU A N 1
ATOM 1845 C CA . GLU A 1 223 ? 17.733 12.182 9.808 1.00 89.88 223 GLU A CA 1
ATOM 1846 C C . GLU A 1 223 ? 18.426 13.143 8.830 1.00 89.88 223 GLU A C 1
ATOM 1848 O O . GLU A 1 223 ? 19.658 13.188 8.772 1.00 89.88 223 GLU A O 1
ATOM 1853 N N . ASP A 1 224 ? 17.652 13.999 8.158 1.00 88.81 224 ASP A N 1
ATOM 1854 C CA . ASP A 1 224 ? 18.172 15.045 7.272 1.00 88.81 224 ASP A CA 1
ATOM 1855 C C . ASP A 1 224 ? 19.079 16.033 8.017 1.00 88.81 224 ASP A C 1
ATOM 1857 O O . ASP A 1 224 ? 20.130 16.445 7.509 1.00 88.81 224 ASP A O 1
ATOM 1861 N N . TYR A 1 225 ? 18.705 16.418 9.241 1.00 89.06 225 TYR A N 1
ATOM 1862 C CA . TYR A 1 225 ? 19.546 17.257 10.092 1.00 89.06 225 TYR A CA 1
ATOM 1863 C C . TYR A 1 225 ? 20.888 16.579 10.403 1.00 89.06 225 TYR A C 1
ATOM 1865 O O . TYR A 1 225 ? 21.936 17.212 10.254 1.00 89.06 225 TYR A O 1
ATOM 1873 N N . LEU A 1 226 ? 20.881 15.296 10.779 1.00 88.62 226 LEU A N 1
ATOM 1874 C CA . LEU A 1 226 ? 22.103 14.536 11.056 1.00 88.62 226 LEU A CA 1
ATOM 1875 C C . LEU A 1 226 ? 22.986 14.395 9.810 1.00 88.62 226 LEU A C 1
ATOM 1877 O O . LEU A 1 226 ? 24.197 14.603 9.890 1.00 88.62 226 LEU A O 1
ATOM 1881 N N . ALA A 1 227 ? 22.401 14.084 8.652 1.00 85.50 227 ALA A N 1
ATOM 1882 C CA . ALA A 1 227 ? 23.137 13.957 7.396 1.00 85.50 227 ALA A CA 1
ATOM 1883 C C . ALA A 1 227 ? 23.820 15.277 6.994 1.00 85.50 227 ALA A C 1
ATOM 1885 O O . ALA A 1 227 ? 24.977 15.279 6.556 1.00 85.50 227 ALA A O 1
ATOM 1886 N N . ASN A 1 228 ? 23.136 16.407 7.191 1.00 84.94 228 ASN A N 1
ATOM 1887 C CA . ASN A 1 228 ? 23.688 17.731 6.913 1.00 84.94 228 ASN A CA 1
ATOM 1888 C C . ASN A 1 228 ? 24.758 18.152 7.933 1.00 84.94 228 ASN A C 1
ATOM 1890 O O . ASN A 1 228 ? 25.803 18.647 7.521 1.00 84.94 228 ASN A O 1
ATOM 1894 N N . ASP A 1 229 ? 24.571 17.884 9.230 1.00 83.38 229 ASP A N 1
ATOM 1895 C CA . ASP A 1 229 ? 25.588 18.145 10.265 1.00 83.38 229 ASP A CA 1
ATOM 1896 C C . ASP A 1 229 ? 26.872 17.334 10.012 1.00 83.38 229 ASP A C 1
ATOM 1898 O O . ASP A 1 229 ? 27.983 17.864 10.072 1.00 83.38 229 ASP A O 1
ATOM 1902 N N . VAL A 1 230 ? 26.742 16.056 9.639 1.00 76.31 230 VAL A N 1
ATOM 1903 C CA . VAL A 1 230 ? 27.888 15.217 9.251 1.00 76.31 230 VAL A CA 1
ATOM 1904 C C . VAL A 1 230 ? 28.602 15.798 8.028 1.00 76.31 230 VAL A C 1
ATOM 1906 O O . VAL A 1 230 ? 29.834 15.887 8.017 1.00 76.31 230 VAL A O 1
ATOM 1909 N N . ARG A 1 231 ? 27.852 16.232 7.010 1.00 75.06 231 ARG A N 1
ATOM 1910 C CA . ARG A 1 231 ? 28.408 16.861 5.805 1.00 75.06 231 ARG A CA 1
ATOM 1911 C C . ARG A 1 231 ? 29.139 18.166 6.122 1.00 75.06 231 ARG A C 1
ATOM 1913 O O . ARG A 1 231 ? 30.244 18.366 5.617 1.00 75.06 231 ARG A O 1
ATOM 1920 N N . ASP A 1 232 ? 28.565 19.032 6.949 1.00 76.25 232 ASP A N 1
ATOM 1921 C CA . ASP A 1 232 ? 29.169 20.315 7.315 1.00 76.25 232 ASP A CA 1
ATOM 1922 C C . ASP A 1 232 ? 30.460 20.117 8.120 1.00 76.25 232 ASP A C 1
ATOM 1924 O O . ASP A 1 232 ? 31.480 20.739 7.804 1.00 76.25 232 ASP A O 1
ATOM 1928 N N . ARG A 1 233 ? 30.486 19.139 9.040 1.00 72.06 233 ARG A N 1
ATOM 1929 C CA . ARG A 1 233 ? 31.717 18.730 9.740 1.00 72.06 233 ARG A CA 1
ATOM 1930 C C . ARG A 1 233 ? 32.789 18.200 8.789 1.00 72.06 233 ARG A C 1
ATOM 1932 O O . ARG A 1 233 ? 33.961 18.530 8.962 1.00 72.06 233 ARG A O 1
ATOM 1939 N N . MET A 1 234 ? 32.423 17.409 7.775 1.00 64.88 234 MET A N 1
ATOM 1940 C CA . MET A 1 234 ? 33.375 16.931 6.757 1.00 64.88 234 MET A CA 1
ATOM 1941 C C . MET A 1 234 ? 33.906 18.061 5.864 1.00 64.88 234 MET A C 1
ATOM 1943 O O . MET A 1 234 ? 35.037 17.984 5.384 1.00 64.88 234 MET A O 1
ATOM 1947 N N . LEU A 1 235 ? 33.112 19.112 5.648 1.00 77.19 235 LEU A N 1
ATOM 1948 C CA . LEU A 1 235 ? 33.489 20.289 4.859 1.00 77.19 235 LEU A CA 1
ATOM 1949 C C . LEU A 1 235 ? 34.187 21.384 5.686 1.00 77.19 235 LEU A C 1
ATOM 1951 O O . LEU A 1 235 ? 34.572 22.407 5.115 1.00 77.19 235 LEU A O 1
ATOM 1955 N N . GLY A 1 236 ? 34.379 21.172 6.993 1.00 63.03 236 GLY A N 1
ATOM 1956 C CA . GLY A 1 236 ? 35.064 22.102 7.894 1.00 63.03 236 GLY A CA 1
ATOM 1957 C C . GLY A 1 236 ? 34.334 23.434 8.081 1.00 63.03 236 GLY A C 1
ATOM 1958 O O . GLY A 1 236 ? 34.998 24.465 8.220 1.00 63.03 236 GLY A O 1
ATOM 1959 N N . ARG A 1 237 ? 32.998 23.419 8.012 1.00 53.69 237 ARG A N 1
ATOM 1960 C CA . ARG A 1 237 ? 32.133 24.581 8.253 1.00 53.69 237 ARG A CA 1
ATOM 1961 C C . ARG A 1 237 ? 31.605 24.615 9.680 1.00 53.69 237 ARG A C 1
ATOM 1963 O O . ARG A 1 237 ? 31.463 23.529 10.281 1.00 53.69 237 ARG A O 1
#

Foldseek 3Di:
DDPQDDLVVLLVVLVPFDLVDQVSQLSLLVSLLLSLLSLLVVLCVPQVHDDPPDDSLQSPVSCVVLVVLLVLDPDDDPPVLVPLCVLSNVCVVCSPPPVPDGSCVRDVDSVVSSVCSVVSSVSSNVSSVVSRVVVVPDAPLNVLLSLLVSLLVVLLPDDDPDPVCRVVSVVLNVLSVVLVVLSVPVDDSPDNDDDPSSVVSSVSSVVSSVSSVVSVVVSVVVVVVVVVVVVCVVVVD

Secondary structure (DSSP, 8-state):
-PPPPPTHHHHHHHTTS-TTSHHHHHHHHHHHHHHHHHHHHHHIIIII---S---TT-HHHHHHHHHHHHTTSSSPPPHHHHHTTHHHHHHHHHHHH-TT--GGGT-S-HHHHHHHHHHHHHHHHHHHHHHHHHHHTS-HHHHHHHHHHHHHHHHHT---SSGGGHHHHHHHHHHHHHHHHHHHHH--TT-SSPPHHHHHHHHHHHHHHHHHHHHHHHHHHHHHHHHHHHHHHHTT-

pLDDT: mean 84.45, std 11.08, range [37.75, 96.94]

Organism: NCBI:txid2044521

Sequence (237 aa):
MSQPPDPERYLELFDKLDLDNIEDRRIGVHLLRNYFSTVLTDVAEEKLGSMTSINQDYLDEQWRQVRAKFESIPGQIPEEIEILPFPLIQARNPVTHNDRYDPRQEISDLQEIRDQAPEWRREVEEMAEAYFHAWENKSPKESLINLAEQNLQQVLSSEPRFDKFANEYSIAHEAAKEGKEKLQTNVDPDRERIEKELVEVVEIAQSLVRTIENLEQDEIGYEDYLANDVRDRMLGR